Protein AF-A0A1C6C3Y9-F1 (afdb_monomer_lite)

Structure (mmCIF, N/CA/C/O backbone):
data_AF-A0A1C6C3Y9-F1
#
_entry.id   AF-A0A1C6C3Y9-F1
#
loop_
_atom_site.group_PDB
_atom_site.id
_atom_site.type_symbol
_atom_site.label_atom_id
_atom_site.label_alt_id
_atom_site.label_comp_id
_atom_site.label_asym_id
_atom_site.label_entity_id
_atom_site.label_seq_id
_atom_site.pdbx_PDB_ins_code
_atom_site.Cartn_x
_atom_site.Cartn_y
_atom_site.Cartn_z
_atom_site.occupancy
_atom_site.B_iso_or_equiv
_atom_site.auth_seq_id
_atom_site.auth_comp_id
_atom_site.auth_asym_id
_atom_site.auth_atom_id
_atom_site.pdbx_PDB_model_num
ATOM 1 N N . MET A 1 1 ? -4.811 -5.484 39.584 1.00 48.47 1 MET A N 1
ATOM 2 C CA . MET A 1 1 ? -5.679 -5.767 38.426 1.00 48.47 1 MET A CA 1
ATOM 3 C C . MET A 1 1 ? -4.742 -6.223 37.329 1.00 48.47 1 MET A C 1
ATOM 5 O O . MET A 1 1 ? -3.763 -5.522 37.106 1.00 48.47 1 MET A O 1
ATOM 9 N N . GLU A 1 2 ? -4.934 -7.418 36.770 1.00 56.97 2 GLU A N 1
ATOM 10 C CA . GLU A 1 2 ? -4.174 -7.824 35.578 1.00 56.97 2 GLU A CA 1
ATOM 11 C C . GLU A 1 2 ? -4.421 -6.793 34.478 1.00 56.97 2 GLU A C 1
ATOM 13 O O . GLU A 1 2 ? -5.554 -6.345 34.301 1.00 56.97 2 GLU A O 1
ATOM 18 N N . ASN A 1 3 ? -3.357 -6.362 33.802 1.00 65.38 3 ASN A N 1
ATOM 19 C CA . ASN A 1 3 ? -3.478 -5.442 32.683 1.00 65.38 3 ASN A CA 1
ATOM 20 C C . ASN A 1 3 ? -4.234 -6.161 31.556 1.00 65.38 3 ASN A C 1
ATOM 22 O O . ASN A 1 3 ? -3.725 -7.114 30.969 1.00 65.38 3 ASN A O 1
ATOM 26 N N . THR A 1 4 ? -5.476 -5.751 31.301 1.00 85.12 4 THR A N 1
ATOM 27 C CA . THR A 1 4 ? -6.330 -6.357 30.276 1.00 85.12 4 THR A CA 1
ATOM 28 C C . THR A 1 4 ? -6.138 -5.730 28.898 1.00 85.12 4 THR A C 1
ATOM 30 O O . THR A 1 4 ? -6.801 -6.189 27.971 1.00 85.12 4 THR A O 1
ATOM 33 N N . ALA A 1 5 ? -5.255 -4.742 28.738 1.00 94.56 5 ALA A N 1
ATOM 34 C CA . ALA A 1 5 ? -4.995 -4.097 27.453 1.00 94.56 5 ALA A CA 1
ATOM 35 C C . ALA A 1 5 ? -4.427 -5.084 26.418 1.00 94.56 5 ALA A C 1
ATOM 37 O O . ALA A 1 5 ? -3.644 -5.977 26.752 1.00 94.56 5 ALA A O 1
ATOM 38 N N . LYS A 1 6 ? -4.849 -4.935 25.161 1.00 96.94 6 LYS A N 1
ATOM 39 C CA . LYS A 1 6 ? -4.354 -5.694 24.006 1.00 96.94 6 LYS A CA 1
ATOM 40 C C . LYS A 1 6 ? -3.038 -5.116 23.488 1.00 96.94 6 LYS A C 1
ATOM 42 O O . LYS A 1 6 ? -2.152 -5.884 23.122 1.00 96.94 6 LYS A O 1
ATOM 47 N N . TYR A 1 7 ? -2.890 -3.794 23.509 1.00 98.19 7 TYR A N 1
ATOM 48 C CA . TYR A 1 7 ? -1.680 -3.092 23.082 1.00 98.19 7 TYR A CA 1
ATOM 49 C C . TYR A 1 7 ? -1.434 -1.823 23.904 1.00 98.19 7 TYR A C 1
ATOM 51 O O . TYR A 1 7 ? -2.311 -1.355 24.633 1.00 98.19 7 TYR A O 1
ATOM 59 N N . GLU A 1 8 ? -0.236 -1.263 23.756 1.00 98.19 8 GLU A N 1
ATOM 60 C CA . GLU A 1 8 ? 0.165 0.043 24.284 1.00 98.19 8 GLU A CA 1
ATOM 61 C C . GLU A 1 8 ? 0.864 0.889 23.213 1.00 98.19 8 GLU A C 1
ATOM 63 O O . GLU A 1 8 ? 1.294 0.372 22.182 1.00 98.19 8 GLU A O 1
ATOM 68 N N . PHE A 1 9 ? 1.025 2.185 23.479 1.00 98.56 9 PHE A N 1
ATOM 69 C CA . PHE A 1 9 ? 1.921 3.043 22.706 1.00 98.56 9 PHE A CA 1
ATOM 70 C C . PHE A 1 9 ? 3.375 2.824 23.125 1.00 98.56 9 PHE A C 1
ATOM 72 O O . PHE A 1 9 ? 3.681 2.783 24.316 1.00 98.56 9 PHE A O 1
ATOM 79 N N . THR A 1 10 ? 4.292 2.746 22.160 1.00 97.88 10 THR A N 1
ATOM 80 C CA . THR A 1 10 ? 5.729 2.574 22.446 1.00 97.88 10 THR A CA 1
ATOM 81 C C . THR A 1 10 ? 6.398 3.853 22.958 1.00 97.88 10 THR A C 1
ATOM 83 O O . THR A 1 10 ? 7.461 3.781 23.574 1.00 97.88 10 THR A O 1
ATOM 86 N N . GLY A 1 11 ? 5.786 5.012 22.691 1.00 97.44 11 GLY A N 1
ATOM 87 C CA . GLY A 1 11 ? 6.371 6.343 22.875 1.00 97.44 11 GLY A CA 1
ATOM 88 C C . GLY A 1 11 ? 7.060 6.898 21.622 1.00 97.44 11 GLY A C 1
ATOM 89 O O . GLY A 1 11 ? 7.411 8.073 21.605 1.00 97.44 11 GLY A O 1
ATOM 90 N N . GLU A 1 12 ? 7.229 6.086 20.576 1.00 98.06 12 GLU A N 1
ATOM 91 C CA . GLU A 1 12 ? 7.696 6.537 19.264 1.00 98.06 12 GLU A CA 1
ATOM 92 C C . GLU A 1 12 ? 6.578 7.291 18.534 1.00 98.06 12 GLU A C 1
ATOM 94 O O . GLU A 1 12 ? 5.443 6.804 18.473 1.00 98.06 12 GLU A O 1
ATOM 99 N N . THR A 1 13 ? 6.898 8.462 17.975 1.00 98.06 13 THR A N 1
ATOM 100 C CA . THR A 1 13 ? 5.949 9.291 17.223 1.00 98.06 13 THR A CA 1
ATOM 101 C C . THR A 1 13 ? 6.511 9.733 15.876 1.00 98.06 13 THR A C 1
ATOM 103 O O . THR A 1 13 ? 7.726 9.826 15.692 1.00 98.06 13 THR A O 1
ATOM 106 N N . ARG A 1 14 ? 5.619 10.011 14.919 1.00 95.31 14 ARG A N 1
ATOM 107 C CA . ARG A 1 14 ? 5.954 10.683 13.654 1.00 95.31 14 ARG A CA 1
ATOM 108 C C . ARG A 1 14 ? 4.808 11.576 13.193 1.00 95.31 14 ARG A C 1
ATOM 110 O O . ARG A 1 14 ? 3.660 11.361 13.577 1.00 95.31 14 ARG A O 1
ATOM 117 N N . ILE A 1 15 ? 5.120 12.554 12.347 1.00 94.38 15 ILE A N 1
ATOM 118 C CA . ILE A 1 15 ? 4.115 13.411 11.712 1.00 94.38 15 ILE A CA 1
ATOM 119 C C . ILE A 1 15 ? 3.721 12.813 10.365 1.00 94.38 15 ILE A C 1
ATOM 121 O O . ILE A 1 15 ? 4.578 12.560 9.520 1.00 94.38 15 ILE A O 1
ATOM 125 N N . VAL A 1 16 ? 2.421 12.616 10.162 1.00 86.00 16 VAL A N 1
ATOM 126 C CA . VAL A 1 16 ? 1.828 12.218 8.883 1.00 86.00 16 VAL A CA 1
ATOM 127 C C . VAL A 1 16 ? 1.018 13.388 8.341 1.00 86.00 16 VAL A C 1
ATOM 129 O O . VAL A 1 16 ? 0.254 14.019 9.069 1.00 86.00 16 VAL A O 1
ATOM 132 N N . LYS A 1 17 ? 1.183 13.688 7.053 1.00 86.31 17 LYS A N 1
ATOM 133 C CA . LYS A 1 17 ? 0.385 14.703 6.360 1.00 86.31 17 LYS A CA 1
ATOM 134 C C . LYS A 1 17 ? -0.818 14.036 5.708 1.00 86.31 17 LYS A C 1
ATOM 136 O O . LYS A 1 17 ? -0.643 13.163 4.864 1.00 86.31 17 LYS A O 1
ATOM 141 N N . ASN A 1 18 ? -2.018 14.475 6.071 1.00 82.94 18 ASN A N 1
ATOM 142 C CA . ASN A 1 18 ? -3.251 14.104 5.388 1.00 82.94 18 ASN A CA 1
ATOM 143 C C . ASN A 1 18 ? -3.942 15.375 4.889 1.00 82.94 18 ASN A C 1
ATOM 145 O O . ASN A 1 18 ? -4.312 16.250 5.673 1.00 82.94 18 ASN A O 1
ATOM 149 N N . ASN A 1 19 ? -4.093 15.504 3.571 1.00 81.88 19 ASN A N 1
ATOM 150 C CA . ASN A 1 19 ? -4.553 16.734 2.925 1.00 81.88 19 ASN A CA 1
ATOM 151 C C . ASN A 1 19 ? -3.732 17.966 3.371 1.00 81.88 19 ASN A C 1
ATOM 153 O O . ASN A 1 19 ? -2.545 18.064 3.075 1.00 81.88 19 ASN A O 1
ATOM 157 N N . SER A 1 20 ? -4.362 18.925 4.054 1.00 82.31 20 SER A N 1
ATOM 158 C CA . SER A 1 20 ? -3.724 20.150 4.560 1.00 82.31 20 SER A CA 1
ATOM 159 C C . SER A 1 20 ? -3.454 20.116 6.069 1.00 82.31 20 SER A C 1
ATOM 161 O O . SER A 1 20 ? -3.111 21.151 6.638 1.00 82.31 20 SER A O 1
ATOM 163 N N . SER A 1 21 ? -3.619 18.955 6.704 1.00 86.88 21 SER A N 1
ATOM 164 C CA . SER A 1 21 ? -3.459 18.759 8.144 1.00 86.88 21 SER A CA 1
ATOM 165 C C . SER A 1 21 ? -2.251 17.872 8.444 1.00 86.88 21 SER A C 1
ATOM 167 O O . SER A 1 21 ? -1.949 16.922 7.719 1.00 86.88 21 SER A O 1
ATOM 169 N N . GLU A 1 22 ? -1.557 18.191 9.532 1.00 94.00 22 GLU A N 1
ATOM 170 C CA . GLU A 1 22 ? -0.486 17.374 10.100 1.00 94.00 22 GLU A CA 1
ATOM 171 C C . GLU A 1 22 ? -1.028 16.627 11.321 1.00 94.00 22 GLU A C 1
ATOM 173 O O . GLU A 1 22 ? -1.635 17.240 12.199 1.00 94.00 22 GLU A O 1
ATOM 178 N N . HIS A 1 23 ? -0.800 15.316 11.369 1.00 95.25 23 HIS A N 1
ATOM 179 C CA . HIS A 1 23 ? -1.263 14.421 12.428 1.00 95.25 23 HIS A CA 1
ATOM 180 C C . HIS A 1 23 ? -0.065 13.762 13.103 1.00 95.25 23 HIS A C 1
ATOM 182 O O . HIS A 1 23 ? 0.777 13.157 12.434 1.00 95.25 23 HIS A O 1
ATOM 188 N N . GLU A 1 24 ? 0.022 13.867 14.428 1.00 98.12 24 GLU A N 1
ATOM 189 C CA . GLU A 1 24 ? 1.024 13.142 15.205 1.00 98.12 24 GLU A CA 1
ATOM 190 C C . GLU A 1 24 ? 0.510 11.737 15.522 1.00 98.12 24 GLU A C 1
ATOM 192 O O . GLU A 1 24 ? -0.438 11.562 16.286 1.00 98.12 24 GLU A O 1
ATOM 197 N N . VAL A 1 25 ? 1.165 10.724 14.963 1.00 98.38 25 VAL A N 1
ATOM 198 C CA . VAL A 1 25 ? 0.805 9.319 15.175 1.00 98.38 25 VAL A CA 1
ATOM 199 C C . VAL A 1 25 ? 1.825 8.622 16.057 1.00 98.38 25 VAL A C 1
ATOM 201 O O . VAL A 1 25 ? 3.011 8.953 16.036 1.00 98.38 25 VAL A O 1
ATOM 204 N N . LYS A 1 26 ? 1.364 7.635 16.824 1.00 98.75 26 LYS A N 1
ATOM 205 C CA . LYS A 1 26 ? 2.157 6.869 17.788 1.00 98.75 26 LYS A CA 1
ATOM 206 C C . LYS A 1 26 ? 2.214 5.407 17.367 1.00 98.75 26 LYS A C 1
ATOM 208 O O . LYS A 1 26 ? 1.191 4.828 16.995 1.00 98.75 26 LYS A O 1
ATOM 213 N N . ARG A 1 27 ? 3.398 4.803 17.455 1.00 98.50 27 ARG A N 1
ATOM 214 C CA . ARG A 1 27 ? 3.588 3.375 17.168 1.00 98.50 27 ARG A CA 1
ATOM 215 C C . ARG A 1 27 ? 2.957 2.535 18.278 1.00 98.50 27 ARG A C 1
ATOM 217 O O . ARG A 1 27 ? 3.132 2.845 19.463 1.00 98.50 27 ARG A O 1
ATOM 224 N N . ILE A 1 28 ? 2.254 1.468 17.909 1.00 98.62 28 ILE A N 1
ATOM 225 C CA . ILE A 1 28 ? 1.667 0.526 18.872 1.00 98.62 28 ILE A CA 1
ATOM 226 C C . ILE A 1 28 ? 2.544 -0.713 19.073 1.00 98.62 28 ILE A C 1
ATOM 228 O O . ILE A 1 28 ? 3.311 -1.112 18.198 1.00 98.62 28 ILE A O 1
ATOM 232 N N . ARG A 1 29 ? 2.402 -1.350 20.235 1.00 98.12 29 ARG A N 1
ATOM 233 C CA . ARG A 1 29 ? 3.046 -2.620 20.574 1.00 98.12 29 ARG A CA 1
ATOM 234 C C . ARG A 1 29 ? 2.073 -3.558 21.267 1.00 98.12 29 ARG A C 1
ATOM 236 O O . ARG A 1 29 ? 1.372 -3.152 22.194 1.00 98.12 29 ARG A O 1
ATOM 243 N N . ALA A 1 30 ? 2.063 -4.816 20.847 1.00 97.56 30 ALA A N 1
ATOM 244 C CA . ALA A 1 30 ? 1.198 -5.840 21.409 1.00 97.56 30 ALA A CA 1
ATOM 245 C C . ALA A 1 30 ? 1.588 -6.187 22.855 1.00 97.56 30 ALA A C 1
ATOM 247 O O . ALA A 1 30 ? 2.754 -6.418 23.177 1.00 97.56 30 ALA A O 1
ATOM 248 N N . LEU A 1 31 ? 0.587 -6.274 23.729 1.00 97.50 31 LEU A N 1
ATOM 249 C CA . LEU A 1 31 ? 0.720 -6.725 25.119 1.00 97.50 31 LEU A CA 1
ATOM 250 C C . LEU A 1 31 ? 0.223 -8.160 25.323 1.00 97.50 31 LEU A C 1
ATOM 252 O O . LEU A 1 31 ? 0.429 -8.746 26.387 1.00 97.50 31 LEU A O 1
ATOM 256 N N . LYS A 1 32 ? -0.433 -8.733 24.312 1.00 94.88 32 LYS A N 1
ATOM 257 C CA . LYS A 1 32 ? -0.978 -10.092 24.318 1.00 94.88 32 LYS A CA 1
ATOM 258 C C . LYS A 1 32 ? -0.654 -10.790 23.008 1.00 94.88 32 LYS A C 1
ATOM 260 O O . LYS A 1 32 ? -0.604 -10.140 21.972 1.00 94.88 32 LYS A O 1
ATOM 265 N N . GLY A 1 33 ? -0.485 -12.108 23.080 1.00 93.69 33 GLY A N 1
ATOM 266 C CA . GLY A 1 33 ? -0.429 -12.954 21.895 1.00 93.69 33 GLY A CA 1
ATOM 267 C C . GLY A 1 33 ? -1.836 -13.279 21.395 1.00 93.69 33 GLY A C 1
ATOM 268 O O . GLY A 1 33 ? -2.709 -13.586 22.214 1.00 93.69 33 GLY A O 1
ATOM 269 N N . PHE A 1 34 ? -2.076 -13.181 20.090 1.00 93.94 34 PHE A N 1
ATOM 270 C CA . PHE A 1 34 ? -3.346 -13.543 19.465 1.00 93.94 34 PHE A CA 1
ATOM 271 C C . PHE A 1 34 ? -3.200 -13.754 17.954 1.00 93.94 34 PHE A C 1
ATOM 273 O O . PHE A 1 34 ? -2.338 -13.168 17.307 1.00 93.94 34 PHE A O 1
ATOM 280 N N . LYS A 1 35 ? -4.088 -14.571 17.373 1.00 85.94 35 LYS A N 1
ATOM 281 C CA . LYS A 1 35 ? -4.090 -14.890 15.941 1.00 85.94 35 LYS A CA 1
ATOM 282 C C . LYS A 1 35 ? -5.378 -14.418 15.261 1.00 85.94 35 LYS A C 1
ATOM 284 O O . LYS A 1 35 ? -6.390 -15.121 15.343 1.00 85.94 35 LYS A O 1
ATOM 289 N N . PRO A 1 36 ? -5.360 -13.259 14.589 1.00 81.44 36 PRO A N 1
ATOM 290 C CA . PRO A 1 36 ? -6.483 -12.801 13.784 1.00 81.44 36 PRO A CA 1
ATOM 291 C C . PRO A 1 36 ? -6.723 -13.749 12.599 1.00 81.44 36 PRO A C 1
ATOM 293 O O . PRO A 1 36 ? -5.773 -14.195 11.957 1.00 81.44 36 PRO A O 1
ATOM 296 N N . PRO A 1 37 ? -7.983 -14.081 12.274 1.00 79.31 37 PRO A N 1
ATOM 297 C CA . PRO A 1 37 ? -8.309 -14.974 11.157 1.00 79.31 37 PRO A CA 1
ATOM 298 C C . PRO A 1 37 ? -8.046 -14.345 9.780 1.00 79.31 37 PRO A C 1
ATOM 300 O O . PRO A 1 37 ? -8.040 -15.051 8.774 1.00 79.31 37 PRO A O 1
ATOM 303 N N . THR A 1 38 ? -7.855 -13.029 9.744 1.00 75.19 38 THR A N 1
ATOM 304 C CA . THR A 1 38 ? -7.491 -12.208 8.583 1.00 75.19 38 THR A CA 1
ATOM 305 C C . THR A 1 38 ? -5.986 -12.207 8.299 1.00 75.19 38 THR A C 1
ATOM 307 O O . THR A 1 38 ? -5.570 -11.666 7.281 1.00 75.19 38 THR A O 1
ATOM 310 N N . MET A 1 39 ? -5.178 -12.837 9.159 1.00 76.19 39 MET A N 1
ATOM 311 C CA . MET A 1 39 ? -3.717 -12.877 9.078 1.00 76.19 39 MET A CA 1
ATOM 312 C C . MET A 1 39 ? -3.197 -14.315 8.999 1.00 76.19 39 MET A C 1
ATOM 314 O O . MET A 1 39 ? -3.776 -15.252 9.559 1.00 76.19 39 MET A O 1
ATOM 318 N N . LEU A 1 40 ? -2.071 -14.501 8.306 1.00 73.25 40 LEU A N 1
ATOM 319 C CA . LEU A 1 40 ? -1.370 -15.789 8.275 1.00 73.25 40 LEU A CA 1
ATOM 320 C C . LEU A 1 40 ? -0.604 -16.033 9.582 1.00 73.25 40 LEU A C 1
ATOM 322 O O . LEU A 1 40 ? -0.684 -17.133 10.155 1.00 73.25 40 LEU A O 1
ATOM 326 N N . ASP A 1 41 ? 0.070 -14.987 10.057 1.00 76.50 41 ASP A N 1
ATOM 327 C CA . ASP A 1 41 ? 0.938 -15.002 11.226 1.00 76.50 41 ASP A CA 1
ATOM 328 C C . ASP A 1 41 ? 0.199 -14.610 12.513 1.00 76.50 41 ASP A C 1
ATOM 330 O O . ASP A 1 41 ? -0.873 -14.003 12.504 1.00 76.50 41 ASP A O 1
ATOM 334 N N . GLU A 1 42 ? 0.751 -15.047 13.641 1.00 84.88 42 GLU A N 1
ATOM 335 C CA . GLU A 1 42 ? 0.260 -14.710 14.976 1.00 84.88 42 GLU A CA 1
ATOM 336 C C . GLU A 1 42 ? 0.956 -13.440 15.472 1.00 84.88 42 GLU A C 1
ATOM 338 O O . GLU A 1 42 ? 2.170 -13.312 15.320 1.00 84.88 42 GLU A O 1
ATOM 343 N N . VAL A 1 43 ? 0.202 -12.537 16.103 1.00 89.44 43 VAL A N 1
ATOM 344 C CA . VAL A 1 43 ? 0.771 -11.400 16.835 1.00 89.44 43 VAL A CA 1
ATOM 345 C C . VAL A 1 43 ? 1.245 -11.915 18.177 1.00 89.44 43 VAL A C 1
ATOM 347 O O . VAL A 1 43 ? 0.465 -12.489 18.935 1.00 89.44 43 VAL A O 1
ATOM 350 N N . ASN A 1 44 ? 2.517 -11.705 18.482 1.00 91.81 44 ASN A N 1
ATOM 351 C CA . ASN A 1 44 ? 3.150 -12.104 19.727 1.00 91.81 44 ASN A CA 1
ATOM 352 C C . ASN A 1 44 ? 3.283 -10.914 20.676 1.00 91.81 44 ASN A C 1
ATOM 354 O O . ASN A 1 44 ? 3.263 -9.746 20.292 1.00 91.81 44 ASN A O 1
ATOM 358 N N . ILE A 1 45 ? 3.453 -11.218 21.962 1.00 95.81 45 ILE A N 1
ATOM 359 C CA . ILE A 1 45 ? 3.715 -10.193 22.975 1.00 95.81 45 ILE A CA 1
ATOM 360 C C . ILE A 1 45 ? 5.012 -9.462 22.619 1.00 95.81 45 ILE A C 1
ATOM 362 O O . ILE A 1 45 ? 6.068 -10.084 22.519 1.00 95.81 45 ILE A O 1
ATOM 366 N N . GLY A 1 46 ? 4.936 -8.138 22.519 1.00 94.31 46 GLY A N 1
ATOM 367 C CA . GLY A 1 46 ? 6.064 -7.277 22.183 1.00 94.31 46 GLY A CA 1
ATOM 368 C C . GLY A 1 46 ? 6.179 -6.924 20.701 1.00 94.31 46 GLY A C 1
ATOM 369 O O . GLY A 1 46 ? 6.963 -6.024 20.395 1.00 94.31 46 GLY A O 1
ATOM 370 N N . ASP A 1 47 ? 5.394 -7.549 19.817 1.00 93.44 47 ASP A N 1
ATOM 371 C CA . ASP A 1 47 ? 5.404 -7.232 18.387 1.00 93.44 47 ASP A CA 1
ATOM 372 C C . ASP A 1 47 ? 4.961 -5.782 18.156 1.00 93.44 47 ASP A C 1
ATOM 374 O O . ASP A 1 47 ? 4.022 -5.278 18.787 1.00 93.44 47 ASP A O 1
ATOM 378 N N . LEU A 1 48 ? 5.678 -5.092 17.270 1.00 94.94 48 LEU A N 1
ATOM 379 C CA . LEU A 1 48 ? 5.363 -3.725 16.870 1.00 94.94 48 LEU A CA 1
ATOM 380 C C . LEU A 1 48 ? 4.274 -3.760 15.798 1.00 94.94 48 LEU A C 1
ATOM 382 O O . LEU A 1 48 ? 4.513 -4.295 14.725 1.00 94.94 48 LEU A O 1
ATOM 386 N N . GLY A 1 49 ? 3.126 -3.140 16.064 1.00 95.56 49 GLY A N 1
ATOM 387 C CA . GLY A 1 49 ? 2.095 -2.884 15.048 1.00 95.56 49 GLY A CA 1
ATOM 388 C C . GLY A 1 49 ? 2.293 -1.514 14.407 1.00 95.56 49 GLY A C 1
ATOM 389 O O . GLY A 1 49 ? 3.277 -0.860 14.712 1.00 95.56 49 GLY A O 1
ATOM 390 N N . GLY A 1 50 ? 1.381 -1.052 13.556 1.00 96.50 50 GLY A N 1
ATOM 391 C CA . GLY A 1 50 ? 1.480 0.221 12.836 1.00 96.50 50 GLY A CA 1
ATOM 392 C C . GLY A 1 50 ? 1.258 1.467 13.706 1.00 96.50 50 GLY A C 1
ATOM 393 O O . GLY A 1 50 ? 1.642 1.527 14.878 1.00 96.50 50 GLY A O 1
ATOM 394 N N . TRP A 1 51 ? 0.673 2.507 13.115 1.00 98.69 51 TRP A N 1
ATOM 395 C CA . TRP A 1 51 ? 0.599 3.839 13.715 1.00 98.69 51 TRP A CA 1
ATOM 396 C C . TRP A 1 51 ? -0.839 4.313 13.879 1.00 98.69 51 TRP A C 1
ATOM 398 O O . TRP A 1 51 ? -1.620 4.281 12.928 1.00 98.69 51 TRP A O 1
ATOM 408 N N . ILE A 1 52 ? -1.174 4.819 15.065 1.00 98.81 52 ILE A N 1
ATOM 409 C CA . ILE A 1 52 ? -2.488 5.415 15.327 1.00 98.81 52 ILE A CA 1
ATOM 410 C C . ILE A 1 52 ? -2.352 6.769 16.038 1.00 98.81 52 ILE A C 1
ATOM 412 O O . ILE A 1 52 ? -1.392 6.984 16.782 1.00 98.81 52 ILE A O 1
ATOM 416 N N . GLU A 1 53 ? -3.280 7.697 15.809 1.00 98.56 53 GLU A N 1
ATOM 417 C CA . GLU A 1 53 ? -3.255 9.044 16.415 1.00 98.56 53 GLU A CA 1
ATOM 418 C C . GLU A 1 53 ? -3.671 9.017 17.897 1.00 98.56 53 GLU A C 1
ATOM 420 O O . GLU A 1 53 ? -2.965 9.507 18.795 1.00 98.56 53 GLU A O 1
ATOM 425 N N . GLU A 1 54 ? -4.797 8.358 18.163 1.00 98.06 54 GLU A N 1
ATOM 426 C CA . GLU A 1 54 ? -5.415 8.217 19.474 1.00 98.06 54 GLU A CA 1
ATOM 427 C C . GLU A 1 54 ? -5.782 6.761 19.777 1.00 98.06 54 GLU A C 1
ATOM 429 O O . GLU A 1 54 ? -5.958 5.930 18.888 1.00 98.06 54 GLU A O 1
ATOM 434 N N . GLU A 1 55 ? -5.945 6.435 21.062 1.00 97.62 55 GLU A N 1
ATOM 435 C CA . GLU A 1 55 ? -6.279 5.069 21.488 1.00 97.62 55 GLU A CA 1
ATOM 436 C C . GLU A 1 55 ? -7.612 4.579 20.901 1.00 97.62 55 GLU A C 1
ATOM 438 O O . GLU A 1 55 ? -7.765 3.393 20.647 1.00 97.62 55 GLU A O 1
ATOM 443 N N . ASN A 1 56 ? -8.553 5.481 20.607 1.00 97.94 56 ASN A N 1
ATOM 444 C CA . ASN A 1 56 ? -9.853 5.120 20.037 1.00 97.94 56 ASN A CA 1
ATOM 445 C C . ASN A 1 56 ? -9.789 4.663 18.571 1.00 97.94 56 ASN A C 1
ATOM 447 O O . ASN A 1 56 ? -10.767 4.098 18.07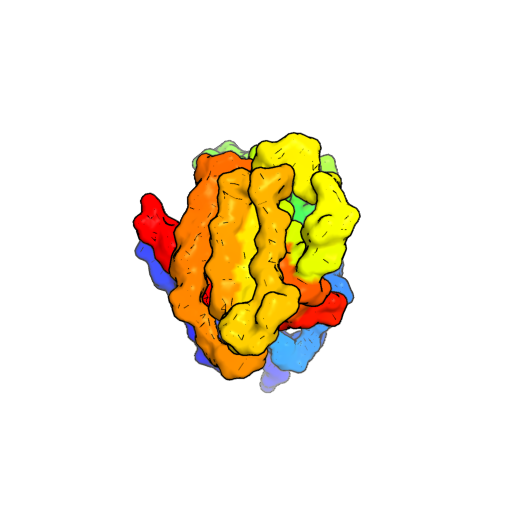7 1.00 97.94 56 ASN A O 1
ATOM 451 N N . ASN A 1 57 ? -8.673 4.893 17.872 1.00 98.81 57 ASN A N 1
ATOM 452 C CA . ASN A 1 57 ? -8.538 4.508 16.470 1.00 98.81 57 ASN A CA 1
ATOM 453 C C . ASN A 1 57 ? -8.412 2.990 16.273 1.00 98.81 57 ASN A C 1
ATOM 455 O O . ASN A 1 57 ? -8.735 2.478 15.201 1.00 98.81 57 ASN A O 1
ATOM 459 N N . LEU A 1 58 ? -7.988 2.255 17.302 1.00 98.75 58 LEU A N 1
ATOM 460 C CA . LEU A 1 58 ? -7.896 0.799 17.292 1.00 98.75 58 LEU A CA 1
ATOM 461 C C . LEU A 1 58 ? -8.594 0.243 18.535 1.00 98.75 58 LEU A C 1
ATOM 463 O O . LEU A 1 58 ? -8.346 0.659 19.655 1.00 98.75 58 LEU A O 1
ATOM 467 N N . SER A 1 59 ? -9.506 -0.709 18.369 1.00 98.38 59 SER A N 1
ATOM 468 C CA . SER A 1 59 ? -10.193 -1.279 19.528 1.00 98.38 59 SER A CA 1
ATOM 469 C C . SER A 1 59 ? -9.235 -2.106 20.390 1.00 98.38 59 SER A C 1
ATOM 471 O O . SER A 1 59 ? -8.475 -2.923 19.872 1.00 98.38 59 SER A O 1
ATOM 473 N N . GLN A 1 60 ? -9.316 -1.955 21.715 1.00 97.69 60 GLN A N 1
ATOM 474 C CA . GLN A 1 60 ? -8.671 -2.860 22.678 1.00 97.69 60 GLN A CA 1
ATOM 475 C C . GLN A 1 60 ? -9.361 -4.239 22.740 1.00 97.69 60 GLN A C 1
ATOM 477 O O . GLN A 1 60 ? -8.756 -5.205 23.205 1.00 97.69 60 GLN A O 1
ATOM 482 N N . ASP A 1 61 ? -10.597 -4.342 22.243 1.00 96.06 61 ASP A N 1
ATOM 483 C CA . ASP A 1 61 ? -11.363 -5.584 22.152 1.00 96.06 61 ASP A CA 1
ATOM 484 C C . ASP A 1 61 ? -11.191 -6.251 20.776 1.00 96.06 61 ASP A C 1
ATOM 486 O O . ASP A 1 61 ? -10.720 -5.641 19.811 1.00 96.06 61 ASP A O 1
ATOM 490 N N . GLY A 1 62 ? -11.580 -7.526 20.684 1.00 94.94 62 GLY A N 1
ATOM 491 C CA . GLY A 1 62 ? -11.470 -8.313 19.452 1.00 94.94 62 GLY A CA 1
ATOM 492 C C . GLY A 1 62 ? -10.024 -8.570 19.012 1.00 94.94 62 GLY A C 1
ATOM 493 O O . GLY A 1 62 ? -9.067 -8.246 19.722 1.00 94.94 62 GLY A O 1
ATOM 494 N N . LEU A 1 63 ? -9.865 -9.177 17.838 1.00 95.88 63 LEU A N 1
ATOM 495 C CA . LEU A 1 63 ? -8.569 -9.535 17.263 1.00 95.88 63 LEU A CA 1
ATOM 496 C C . LEU A 1 63 ? -8.054 -8.511 16.247 1.00 95.88 63 LEU A C 1
ATOM 498 O O . LEU A 1 63 ? -7.089 -8.789 15.547 1.00 95.88 63 LEU A O 1
ATOM 502 N N . CYS A 1 64 ? -8.672 -7.335 16.141 1.00 97.75 64 CYS A N 1
ATOM 503 C CA . CYS A 1 64 ? -8.256 -6.355 15.153 1.00 97.75 64 CYS A CA 1
ATOM 504 C C . CYS A 1 64 ? -6.827 -5.859 15.393 1.00 97.75 64 CYS A C 1
ATOM 506 O O . CYS A 1 64 ? -6.401 -5.704 16.548 1.00 97.75 64 CYS A O 1
ATOM 508 N N . TRP A 1 65 ? -6.109 -5.592 14.303 1.00 98.06 65 TRP A N 1
ATOM 509 C CA . TRP A 1 65 ? -4.713 -5.175 14.346 1.00 98.06 65 TRP A CA 1
ATOM 510 C C . TRP A 1 65 ? -4.382 -4.180 13.234 1.00 98.06 65 TRP A C 1
ATOM 512 O O . TRP A 1 65 ? -4.906 -4.272 12.124 1.00 98.06 65 TRP A O 1
ATOM 522 N N . VAL A 1 66 ? -3.518 -3.223 13.566 1.00 98.38 66 VAL A N 1
ATOM 523 C CA . VAL A 1 66 ? -2.881 -2.311 12.612 1.00 98.38 66 VAL A CA 1
ATOM 524 C C . VAL A 1 66 ? -1.404 -2.661 12.625 1.00 98.38 66 VAL A C 1
ATOM 526 O O . VAL A 1 66 ? -0.820 -2.748 13.704 1.00 98.38 66 VAL A O 1
ATOM 529 N N . ASP A 1 67 ? -0.800 -2.855 11.463 1.00 91.44 67 ASP A N 1
ATOM 530 C CA . ASP A 1 67 ? 0.540 -3.425 11.329 1.00 91.44 67 ASP A CA 1
ATOM 531 C C . ASP A 1 67 ? 1.410 -2.653 10.331 1.00 91.44 67 ASP A C 1
ATOM 533 O O . ASP A 1 67 ? 0.939 -1.743 9.648 1.00 91.44 67 ASP A O 1
ATOM 537 N N . GLU A 1 68 ? 2.693 -3.005 10.268 1.00 89.44 68 GLU A N 1
ATOM 538 C CA . GLU A 1 68 ? 3.655 -2.465 9.302 1.00 89.44 68 GLU A CA 1
ATOM 539 C C . GLU A 1 68 ? 3.712 -0.925 9.315 1.00 89.44 68 GLU A C 1
ATOM 541 O O . GLU A 1 68 ? 4.005 -0.337 10.358 1.00 89.44 68 GLU A O 1
ATOM 546 N N . ASN A 1 69 ? 3.478 -0.250 8.188 1.00 87.75 69 ASN A N 1
ATOM 547 C CA . ASN A 1 69 ? 3.519 1.208 8.062 1.00 87.75 69 ASN A CA 1
ATOM 548 C C . ASN A 1 69 ? 2.134 1.858 8.067 1.00 87.75 69 ASN A C 1
ATOM 550 O O . ASN A 1 69 ? 2.063 3.086 7.933 1.00 87.75 69 ASN A O 1
ATOM 554 N N . ALA A 1 70 ? 1.071 1.074 8.254 1.00 95.12 70 ALA A N 1
ATOM 555 C CA . ALA A 1 70 ? -0.295 1.550 8.176 1.00 95.12 70 ALA A CA 1
ATOM 556 C C . ALA A 1 70 ? -0.582 2.639 9.213 1.00 95.12 70 ALA A C 1
ATOM 558 O O . ALA A 1 70 ? -0.025 2.654 10.318 1.00 95.12 70 ALA A O 1
ATOM 559 N N . VAL A 1 71 ? -1.466 3.560 8.835 1.00 98.12 71 VAL A N 1
ATOM 560 C CA . VAL A 1 71 ? -1.813 4.747 9.612 1.00 98.12 71 VAL A CA 1
ATOM 561 C C . VAL A 1 71 ? -3.325 4.833 9.791 1.00 98.12 71 VAL A C 1
ATOM 563 O O . VAL A 1 71 ? -4.069 4.824 8.811 1.00 98.12 71 VAL A O 1
ATOM 566 N N . VAL A 1 72 ? -3.774 4.977 11.040 1.00 98.88 72 VAL A N 1
ATOM 567 C CA . VAL A 1 72 ? -5.176 5.263 11.381 1.00 98.88 72 VAL A CA 1
ATOM 568 C C . VAL A 1 72 ? -5.249 6.571 12.164 1.00 98.88 72 VAL A C 1
ATOM 570 O O . VAL A 1 72 ? -4.716 6.673 13.268 1.00 98.88 72 VAL A O 1
ATOM 573 N N . ILE A 1 73 ? -5.884 7.577 11.575 1.00 98.50 73 ILE A N 1
ATOM 574 C CA . ILE A 1 73 ? -5.918 8.958 12.081 1.00 98.50 73 ILE A CA 1
ATOM 575 C C . ILE A 1 73 ? -7.351 9.492 12.125 1.00 98.50 73 ILE A C 1
ATOM 577 O O . ILE A 1 73 ? -8.287 8.883 11.603 1.00 98.50 73 ILE A O 1
ATOM 581 N N . GLU A 1 74 ? -7.514 10.666 12.720 1.00 97.94 74 GLU A N 1
ATOM 582 C CA . GLU A 1 74 ? -8.776 11.375 12.878 1.00 97.94 74 GLU A CA 1
ATOM 583 C C . GLU A 1 74 ? -9.804 10.518 13.643 1.00 97.94 74 GLU A C 1
ATOM 585 O O . GLU A 1 74 ? -9.480 9.895 14.653 1.00 97.94 74 GLU A O 1
ATOM 590 N N . SER A 1 75 ? -11.064 10.485 13.202 1.00 98.38 75 SER A N 1
ATOM 591 C CA . SER A 1 75 ? -12.137 9.708 13.842 1.00 98.38 75 SER A CA 1
ATOM 592 C C . SER A 1 75 ? -12.259 8.280 13.293 1.00 98.38 75 SER A C 1
ATOM 594 O O . SER A 1 75 ? -13.265 7.612 13.549 1.00 98.38 75 SER A O 1
ATOM 596 N N . ALA A 1 76 ? -11.271 7.801 12.528 1.00 98.75 76 ALA A N 1
ATOM 597 C CA . ALA A 1 76 ? -11.305 6.467 11.952 1.00 98.75 76 ALA A CA 1
ATOM 598 C C . ALA A 1 76 ? -11.174 5.389 13.032 1.00 98.75 76 ALA A C 1
ATOM 600 O O . ALA A 1 76 ? -10.483 5.584 14.028 1.00 98.75 76 ALA A O 1
ATOM 601 N N . VAL A 1 77 ? -11.818 4.235 12.837 1.00 98.88 77 VAL A N 1
ATOM 602 C CA . VAL A 1 77 ? -11.830 3.145 13.826 1.00 98.88 77 VAL A CA 1
ATOM 603 C C . VAL A 1 77 ? -11.611 1.787 13.168 1.00 98.88 77 VAL A C 1
ATOM 605 O O . VAL A 1 77 ? -12.351 1.396 12.264 1.00 98.88 77 VAL A O 1
ATOM 608 N N . VAL A 1 78 ? -10.666 1.018 13.704 1.00 98.88 78 VAL A N 1
ATOM 609 C CA . VAL A 1 78 ? -10.421 -0.389 13.363 1.00 98.88 78 VAL A CA 1
ATOM 610 C C . VAL A 1 78 ? -10.840 -1.275 14.541 1.00 98.88 78 VAL A C 1
ATOM 612 O O . VAL A 1 78 ? -10.350 -1.115 15.660 1.00 98.88 78 VAL A O 1
ATOM 615 N N . LYS A 1 79 ? -11.776 -2.207 14.333 1.00 98.62 79 LYS A N 1
ATOM 616 C CA . LYS A 1 79 ? -12.375 -3.013 15.418 1.00 98.62 79 LYS A CA 1
ATOM 617 C C . LYS A 1 79 ? -12.753 -4.433 14.996 1.00 98.62 79 LYS A C 1
ATOM 619 O O . LYS A 1 79 ? -12.614 -4.803 13.835 1.00 98.62 79 LYS A O 1
ATOM 624 N N . ASP A 1 80 ? -13.276 -5.205 15.946 1.00 97.75 80 ASP A N 1
ATOM 625 C CA . ASP A 1 80 ? -13.614 -6.625 15.797 1.00 97.75 80 ASP A CA 1
ATOM 626 C C . ASP A 1 80 ? -12.365 -7.445 15.430 1.00 97.75 80 ASP A C 1
ATOM 628 O O . ASP A 1 80 ? -11.431 -7.443 16.221 1.00 97.75 80 ASP A O 1
ATOM 632 N N . ASP A 1 81 ? -12.308 -8.089 14.260 1.00 96.06 81 ASP A N 1
ATOM 633 C CA . ASP A 1 81 ? -11.188 -8.920 13.782 1.00 96.06 81 ASP A CA 1
ATOM 634 C C . ASP A 1 81 ? -10.559 -8.348 12.485 1.00 96.06 81 ASP A C 1
ATOM 636 O O . ASP A 1 81 ? -9.970 -9.074 11.678 1.00 96.06 81 ASP A O 1
ATOM 640 N N . ALA A 1 82 ? -10.736 -7.041 12.256 1.00 98.00 82 ALA A N 1
ATOM 641 C CA . ALA A 1 82 ? -10.263 -6.338 11.069 1.00 98.00 82 ALA A CA 1
ATOM 642 C C . ALA A 1 82 ? -8.736 -6.193 11.043 1.00 98.00 82 ALA A C 1
ATOM 644 O O . ALA A 1 82 ? -8.103 -6.070 12.091 1.00 98.00 82 ALA A O 1
ATOM 645 N N . TYR A 1 83 ? -8.156 -6.134 9.847 1.00 97.44 83 TYR A N 1
ATOM 646 C CA . TYR A 1 83 ? -6.710 -6.005 9.672 1.00 97.44 83 TYR A CA 1
ATOM 647 C C . TYR A 1 83 ? -6.351 -4.848 8.745 1.00 97.44 83 TYR A C 1
ATOM 649 O O . TYR A 1 83 ? -6.947 -4.697 7.678 1.00 97.44 83 TYR A O 1
ATOM 657 N N . VAL A 1 84 ? -5.393 -4.023 9.160 1.00 98.31 84 VAL A N 1
ATOM 658 C CA . VAL A 1 84 ? -4.864 -2.924 8.348 1.00 98.31 84 VAL A CA 1
ATOM 659 C C . VAL A 1 84 ? -3.336 -2.999 8.332 1.00 98.31 84 VAL A C 1
ATOM 661 O O . VAL A 1 84 ? -2.725 -2.933 9.395 1.00 98.31 84 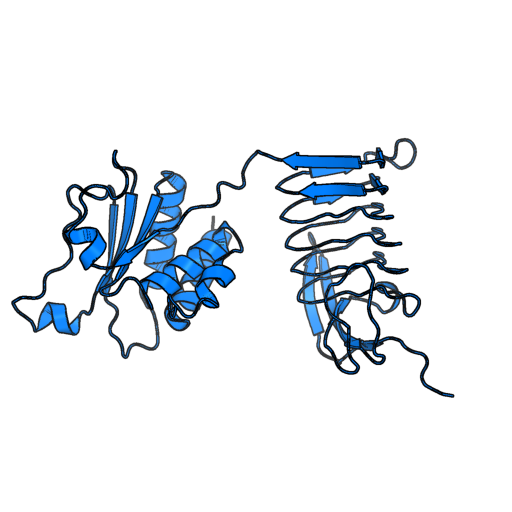VAL A O 1
ATOM 664 N N . CYS A 1 85 ? -2.719 -3.123 7.159 1.00 91.38 85 CYS A N 1
ATOM 665 C CA . CYS A 1 85 ? -1.268 -3.300 6.990 1.00 91.38 85 CYS A CA 1
ATOM 666 C C . CYS A 1 85 ? -0.740 -2.580 5.733 1.00 91.38 85 CYS A C 1
ATOM 668 O O . CYS A 1 85 ? -1.437 -1.734 5.161 1.00 91.38 85 CYS A O 1
ATOM 670 N N . GLY A 1 86 ? 0.517 -2.822 5.351 1.00 86.38 86 GLY A N 1
ATOM 671 C CA . GLY A 1 86 ? 1.184 -2.100 4.276 1.00 86.38 86 GLY A CA 1
ATOM 672 C C . GLY A 1 86 ? 1.443 -0.640 4.636 1.00 86.38 86 GLY A C 1
ATOM 673 O O . GLY A 1 86 ? 1.782 -0.296 5.768 1.00 86.38 86 GLY A O 1
ATOM 674 N N . ASN A 1 87 ? 1.240 0.235 3.658 1.00 87.44 87 ASN A N 1
ATOM 675 C CA . ASN A 1 87 ? 1.258 1.692 3.777 1.00 87.44 87 ASN A CA 1
ATOM 676 C C . ASN A 1 87 ? -0.172 2.278 3.791 1.00 87.44 87 ASN A C 1
ATOM 678 O O . ASN A 1 87 ? -0.373 3.433 3.405 1.00 87.44 87 ASN A O 1
ATOM 682 N N . ALA A 1 88 ? -1.178 1.486 4.177 1.00 94.75 88 ALA A N 1
ATOM 683 C CA . ALA A 1 88 ? -2.572 1.897 4.099 1.00 94.75 88 ALA A CA 1
ATOM 684 C C . ALA A 1 88 ? -2.871 3.095 5.012 1.00 94.75 88 ALA A C 1
ATOM 686 O O . ALA A 1 88 ? -2.348 3.204 6.124 1.00 94.75 88 ALA A O 1
ATOM 687 N N . VAL A 1 89 ? -3.765 3.978 4.560 1.00 97.81 89 VAL A N 1
ATOM 688 C CA . VAL A 1 89 ? -4.199 5.155 5.325 1.00 97.81 89 VAL A CA 1
ATOM 689 C C . VAL A 1 89 ? -5.705 5.110 5.537 1.00 97.81 89 VAL A C 1
ATOM 691 O O . VAL A 1 89 ? -6.481 5.132 4.577 1.00 97.81 89 VAL A O 1
ATOM 694 N N . ILE A 1 90 ? -6.109 5.081 6.806 1.00 98.81 90 ILE A N 1
ATOM 695 C CA . ILE A 1 90 ? -7.503 5.141 7.240 1.00 98.81 90 ILE A CA 1
ATOM 696 C C . ILE A 1 90 ? -7.719 6.452 8.000 1.00 98.81 90 ILE A C 1
ATOM 698 O O . ILE A 1 90 ? -7.029 6.720 8.984 1.00 98.81 90 ILE A O 1
ATOM 702 N N . CYS A 1 91 ? -8.657 7.283 7.555 1.00 98.31 91 CYS A N 1
ATOM 703 C CA . CYS A 1 91 ? -8.859 8.620 8.122 1.00 98.31 91 CYS A CA 1
ATOM 704 C C . CYS A 1 91 ? -10.337 9.037 8.148 1.00 98.31 91 CYS A C 1
ATOM 706 O O . CYS A 1 91 ? -11.233 8.257 7.809 1.00 98.31 91 CYS A O 1
ATOM 708 N N . GLU A 1 92 ? -10.600 10.286 8.535 1.00 97.44 92 GLU A N 1
ATOM 709 C CA . GLU A 1 92 ? -11.937 10.865 8.672 1.00 97.44 92 GLU A CA 1
ATOM 710 C C . GLU A 1 92 ? -12.820 10.029 9.606 1.00 97.44 92 GLU A C 1
ATOM 712 O O . GLU A 1 92 ? -12.443 9.818 10.750 1.00 97.44 92 GLU A O 1
ATOM 717 N N . ASN A 1 93 ? -13.989 9.558 9.166 1.00 98.19 93 ASN A N 1
ATOM 718 C CA . ASN A 1 93 ? -14.918 8.750 9.966 1.00 98.19 93 ASN A CA 1
ATOM 719 C C . ASN A 1 93 ? -14.973 7.291 9.477 1.00 98.19 93 ASN A C 1
ATOM 721 O O . ASN A 1 93 ? -16.000 6.619 9.629 1.00 98.19 93 ASN A O 1
ATOM 725 N N . ALA A 1 94 ? -13.921 6.814 8.805 1.00 98.69 94 ALA A N 1
ATOM 726 C CA . ALA A 1 94 ? -13.912 5.480 8.229 1.00 98.69 94 ALA A CA 1
ATOM 727 C C . ALA A 1 94 ? -13.912 4.391 9.316 1.00 98.69 94 ALA A C 1
ATOM 729 O O . ALA A 1 94 ? -13.267 4.517 10.354 1.00 98.69 94 ALA A O 1
ATOM 730 N N . VAL A 1 95 ? -14.624 3.290 9.072 1.00 98.88 95 VAL A N 1
ATOM 731 C CA . VAL A 1 95 ? -14.702 2.156 10.001 1.00 98.88 95 VAL A CA 1
ATOM 732 C C . VAL A 1 95 ? -14.315 0.868 9.290 1.00 98.88 95 VAL A C 1
ATOM 734 O O . VAL A 1 95 ? -14.985 0.458 8.341 1.00 98.88 95 VAL A O 1
ATOM 737 N N . ILE A 1 96 ? -13.280 0.198 9.790 1.00 98.81 96 ILE A N 1
ATOM 738 C CA . ILE A 1 96 ? -12.888 -1.147 9.358 1.00 98.81 96 ILE A CA 1
ATOM 739 C C . ILE A 1 96 ? -13.273 -2.119 10.474 1.00 98.81 96 ILE A C 1
ATOM 741 O O . ILE A 1 96 ? -12.869 -1.953 11.626 1.00 98.81 96 ILE A O 1
ATOM 745 N N . CYS A 1 97 ? -14.125 -3.095 10.174 1.00 98.62 97 CYS A N 1
ATOM 746 C CA . CYS A 1 97 ? -14.680 -3.984 11.194 1.00 98.62 97 CYS A CA 1
ATOM 747 C C . CYS A 1 97 ? -14.930 -5.406 10.680 1.00 98.62 97 CYS A C 1
ATOM 749 O O . CYS A 1 97 ? -14.687 -5.716 9.513 1.00 98.62 97 CYS A O 1
ATOM 751 N N . ARG A 1 98 ? -15.425 -6.291 11.553 1.00 97.62 98 ARG A N 1
ATOM 752 C CA . ARG A 1 98 ? -15.546 -7.738 11.298 1.00 97.62 98 ARG A CA 1
ATOM 753 C C . ARG A 1 98 ? -14.236 -8.338 10.781 1.00 97.62 98 ARG A C 1
ATOM 755 O O . ARG A 1 98 ? -13.283 -8.286 11.53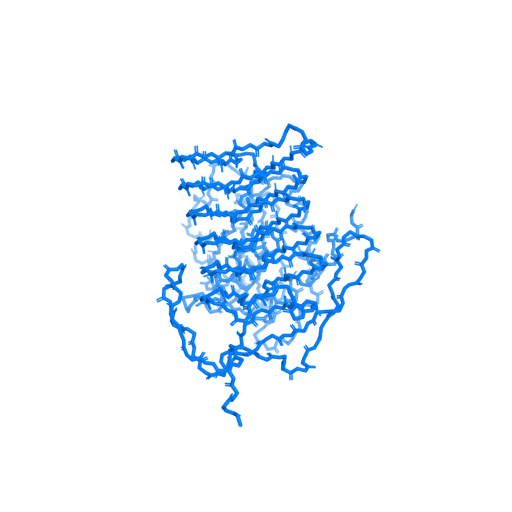1 1.00 97.62 98 ARG A O 1
ATOM 762 N N . PHE A 1 99 ? -14.176 -8.882 9.564 1.00 95.69 99 PHE A N 1
ATOM 763 C CA . PHE A 1 99 ? -12.950 -9.417 8.949 1.00 95.69 99 PHE A CA 1
ATOM 764 C C . PHE A 1 99 ? -12.465 -8.540 7.782 1.00 95.69 99 PHE A C 1
ATOM 766 O O . PHE A 1 99 ? -11.832 -9.043 6.857 1.00 95.69 99 PHE A O 1
ATOM 773 N N . GLY A 1 100 ? -12.826 -7.251 7.776 1.00 97.69 100 GLY A N 1
ATOM 774 C CA . GLY A 1 100 ? -12.404 -6.327 6.730 1.00 97.69 100 GLY A CA 1
ATOM 775 C C . GLY A 1 100 ? -10.887 -6.153 6.733 1.00 97.69 100 GLY A C 1
ATOM 776 O O . GLY A 1 100 ? -10.284 -6.024 7.802 1.00 97.69 100 GLY A O 1
ATOM 777 N N . THR A 1 101 ? -10.291 -6.121 5.544 1.00 97.88 101 THR A N 1
ATOM 778 C CA . THR A 1 101 ? -8.842 -5.976 5.365 1.00 97.88 101 THR A CA 1
ATOM 779 C C . THR A 1 101 ? -8.526 -4.777 4.480 1.00 97.88 101 THR A C 1
ATOM 781 O O . THR A 1 101 ? -9.138 -4.607 3.422 1.00 97.88 101 THR A O 1
ATOM 784 N N . VAL A 1 102 ? -7.566 -3.954 4.898 1.00 98.38 102 VAL A N 1
ATOM 785 C CA . VAL A 1 102 ? -7.011 -2.871 4.077 1.00 98.38 102 VAL A CA 1
ATOM 786 C C . VAL A 1 102 ? -5.489 -2.980 4.056 1.00 98.38 102 VAL A C 1
ATOM 788 O O . VAL A 1 102 ? -4.875 -3.032 5.113 1.00 98.38 102 VAL A O 1
ATOM 791 N N . ASP A 1 103 ? -4.890 -3.034 2.872 1.00 91.31 103 ASP A N 1
ATOM 792 C CA . ASP A 1 103 ? -3.471 -3.378 2.700 1.00 91.31 103 ASP A CA 1
ATOM 793 C C . ASP A 1 103 ? -2.799 -2.518 1.610 1.00 91.31 103 ASP A C 1
ATOM 795 O O . ASP A 1 103 ? -3.453 -1.748 0.896 1.00 91.31 103 ASP A O 1
ATOM 799 N N . GLU A 1 104 ? -1.486 -2.669 1.459 1.00 86.19 104 GLU A N 1
ATOM 800 C CA . GLU A 1 104 ? -0.624 -2.004 0.490 1.00 86.19 104 GLU A CA 1
ATOM 801 C C . GLU A 1 104 ? -0.761 -0.475 0.573 1.00 86.19 104 GLU A C 1
ATOM 803 O O . GLU A 1 104 ? -0.603 0.095 1.642 1.00 86.19 104 GLU A O 1
ATOM 808 N N . ASN A 1 105 ? -1.030 0.229 -0.527 1.00 85.69 105 ASN A N 1
ATOM 809 C CA . ASN A 1 105 ? -1.125 1.694 -0.566 1.00 85.69 105 ASN A CA 1
ATOM 810 C C . ASN A 1 105 ? -2.590 2.172 -0.633 1.00 85.69 105 ASN A C 1
ATOM 812 O O . ASN A 1 105 ? -2.890 3.217 -1.227 1.00 85.69 105 ASN A O 1
ATOM 816 N N . ALA A 1 106 ? -3.523 1.383 -0.092 1.00 94.56 106 ALA A N 1
ATOM 817 C CA . ALA A 1 106 ? -4.939 1.709 -0.121 1.00 94.56 106 ALA A CA 1
ATOM 818 C C . ALA A 1 106 ? -5.278 2.896 0.795 1.00 94.56 106 ALA A C 1
ATOM 820 O O . ALA A 1 106 ? -4.719 3.076 1.877 1.00 94.56 106 ALA A O 1
ATOM 821 N N . PHE A 1 107 ? -6.253 3.696 0.366 1.00 97.44 107 PHE A N 1
ATOM 822 C CA . PHE A 1 107 ? -6.771 4.831 1.123 1.00 97.44 107 PHE A CA 1
ATOM 823 C C . PHE A 1 107 ? -8.261 4.642 1.403 1.00 97.44 107 PHE A C 1
ATOM 825 O O . PHE A 1 107 ? -9.055 4.471 0.470 1.00 97.44 107 PHE A O 1
ATOM 832 N N . VAL A 1 108 ? -8.658 4.732 2.673 1.00 98.69 108 VAL A N 1
ATOM 833 C CA . VAL A 1 108 ? -10.062 4.665 3.098 1.00 98.69 108 VAL A CA 1
ATOM 834 C C . VAL A 1 108 ? -10.379 5.844 4.019 1.00 98.69 108 VAL A C 1
ATOM 836 O O . VAL A 1 108 ? -10.005 5.862 5.186 1.00 98.69 108 VAL A O 1
ATOM 839 N N . GLY A 1 109 ? -11.112 6.821 3.490 1.00 97.25 109 GLY A N 1
ATOM 840 C CA . GLY A 1 109 ? -11.583 8.001 4.220 1.00 97.25 109 GLY A CA 1
ATOM 841 C C . GLY A 1 109 ? -13.102 8.157 4.151 1.00 97.25 109 GLY A C 1
ATOM 842 O O . GLY A 1 109 ? -13.839 7.229 3.795 1.00 97.25 109 GLY A O 1
ATOM 843 N N . GLY A 1 110 ? -13.612 9.350 4.438 1.00 96.62 110 GLY A N 1
ATOM 844 C CA . GLY A 1 110 ? -15.043 9.630 4.487 1.00 96.62 110 GLY A CA 1
ATOM 845 C C . GLY A 1 110 ? -15.750 8.976 5.665 1.00 96.62 110 GLY A C 1
ATOM 846 O O . GLY A 1 110 ? -15.179 8.686 6.706 1.00 96.62 110 GLY A O 1
ATOM 847 N N . ASN A 1 111 ? -17.031 8.696 5.459 1.00 98.06 111 ASN A N 1
ATOM 848 C CA . ASN A 1 111 ? -17.876 7.879 6.326 1.00 98.06 111 ASN A CA 1
ATOM 849 C C . ASN A 1 111 ? -17.952 6.439 5.783 1.00 98.06 111 ASN A C 1
ATOM 851 O O . ASN A 1 111 ? -19.036 5.831 5.750 1.00 98.06 111 ASN A O 1
ATOM 855 N N . SER A 1 112 ? -16.828 5.932 5.268 1.00 98.50 112 SER A N 1
ATOM 856 C CA . SER A 1 112 ? -16.744 4.623 4.623 1.00 98.50 112 SER A CA 1
ATOM 857 C C . SER A 1 112 ? -16.752 3.488 5.646 1.00 98.50 112 SER A C 1
ATOM 859 O O . SER A 1 112 ? -16.224 3.631 6.742 1.00 98.50 112 SER A O 1
ATOM 861 N N . ILE A 1 113 ? -17.346 2.348 5.298 1.00 98.75 113 ILE A N 1
ATOM 862 C CA . ILE A 1 113 ? -17.369 1.153 6.150 1.00 98.75 113 ILE A CA 1
ATOM 863 C C . ILE A 1 113 ? -16.877 -0.039 5.337 1.00 98.75 113 ILE A C 1
ATOM 865 O O . ILE A 1 113 ? -17.511 -0.389 4.341 1.00 98.75 113 ILE A O 1
ATOM 869 N N . ILE A 1 114 ? -15.792 -0.671 5.778 1.00 98.75 114 ILE A N 1
ATOM 870 C CA . ILE A 1 114 ? -15.273 -1.923 5.217 1.00 98.75 114 ILE A CA 1
ATOM 871 C C . ILE A 1 114 ? -15.511 -3.021 6.250 1.00 98.75 114 ILE A C 1
ATOM 873 O O . ILE A 1 114 ? -15.094 -2.905 7.402 1.00 98.75 114 ILE A O 1
ATOM 877 N N . SER A 1 115 ? -16.250 -4.058 5.869 1.00 98.31 115 SER A N 1
ATOM 878 C CA . SER A 1 115 ? -16.709 -5.083 6.806 1.00 98.31 115 SER A CA 1
ATOM 879 C C . SER A 1 115 ? -16.857 -6.454 6.151 1.00 98.31 115 SER A C 1
ATOM 881 O O . SER A 1 115 ? -16.627 -6.615 4.954 1.00 98.31 115 SER A O 1
ATOM 883 N N . ASP A 1 116 ? -17.272 -7.448 6.937 1.00 97.50 116 ASP A N 1
ATOM 884 C CA . ASP A 1 116 ? -17.326 -8.858 6.540 1.00 97.50 116 ASP A CA 1
ATOM 885 C C . ASP A 1 116 ? -15.976 -9.324 6.002 1.00 97.50 116 ASP A C 1
ATOM 887 O O . ASP A 1 116 ? -15.025 -9.195 6.747 1.00 97.50 116 ASP A O 1
ATOM 891 N N . LYS A 1 117 ? -15.873 -9.862 4.782 1.00 93.50 117 LYS A N 1
ATOM 892 C CA . LYS A 1 117 ? -14.613 -10.316 4.166 1.00 93.50 117 LYS A CA 1
ATOM 893 C C . LYS A 1 117 ? -14.150 -9.368 3.054 1.00 93.50 117 LYS A C 1
ATOM 895 O O . LYS A 1 117 ? -13.530 -9.808 2.093 1.00 93.50 117 LYS A O 1
ATOM 900 N N . ALA A 1 118 ? -14.533 -8.095 3.124 1.00 98.25 118 ALA A N 1
ATOM 901 C CA . ALA A 1 118 ? -14.135 -7.125 2.119 1.00 98.25 118 ALA A CA 1
ATOM 902 C C . ALA A 1 118 ? -12.642 -6.784 2.245 1.00 98.25 118 ALA A C 1
ATOM 904 O O . ALA A 1 118 ? -12.167 -6.483 3.341 1.00 98.25 118 ALA A O 1
ATOM 905 N N . THR A 1 119 ? -11.931 -6.777 1.118 1.00 97.44 119 THR A N 1
ATOM 906 C CA . THR A 1 119 ? -10.500 -6.472 1.030 1.00 97.44 119 THR A CA 1
ATOM 907 C C . THR A 1 119 ? -10.274 -5.291 0.090 1.00 97.44 119 THR A C 1
ATOM 909 O O . THR A 1 119 ? -10.747 -5.295 -1.048 1.00 97.44 119 THR A O 1
ATOM 912 N N . VAL A 1 120 ? -9.547 -4.275 0.556 1.00 98.25 120 VAL A N 1
ATOM 913 C CA . VAL A 1 120 ? -9.164 -3.090 -0.224 1.00 98.25 120 VAL A CA 1
ATOM 914 C C . VAL A 1 120 ? -7.642 -2.989 -0.241 1.00 98.25 120 VAL A C 1
ATOM 916 O O . VAL A 1 120 ? -7.032 -2.886 0.814 1.00 98.25 120 VAL A O 1
ATOM 919 N N . PHE A 1 121 ? -7.020 -3.030 -1.415 1.00 93.19 121 PHE A N 1
ATOM 920 C CA . PHE A 1 121 ? -5.559 -3.102 -1.529 1.00 93.19 121 PHE A CA 1
ATOM 921 C C . PHE A 1 121 ? -5.042 -2.422 -2.807 1.00 93.19 121 PHE A C 1
ATOM 923 O O . PHE A 1 121 ? -5.802 -1.767 -3.532 1.00 93.19 121 PHE A O 1
ATOM 930 N N . GLU A 1 122 ? -3.742 -2.539 -3.083 1.00 88.19 122 GLU A N 1
ATOM 931 C CA . GLU A 1 122 ? -3.020 -1.781 -4.109 1.00 88.19 122 GLU A CA 1
ATOM 932 C C . GLU A 1 122 ? -3.129 -0.269 -3.881 1.00 88.19 122 GLU A C 1
ATOM 934 O O . GLU A 1 122 ? -2.648 0.233 -2.875 1.00 88.19 122 GLU A O 1
ATOM 939 N N . ARG A 1 123 ? -3.717 0.492 -4.808 1.00 86.25 123 ARG A N 1
ATOM 940 C CA . ARG A 1 123 ? -3.845 1.960 -4.728 1.00 86.25 123 ARG A CA 1
ATOM 941 C C . ARG A 1 123 ? -5.313 2.387 -4.747 1.00 86.25 123 ARG A C 1
ATOM 943 O O . ARG A 1 123 ? -5.645 3.483 -5.215 1.00 86.25 123 ARG A O 1
ATOM 950 N N . ALA A 1 124 ? -6.200 1.501 -4.295 1.00 94.38 124 ALA A N 1
ATOM 951 C CA . ALA A 1 124 ? -7.627 1.756 -4.270 1.00 94.38 124 ALA A CA 1
ATOM 952 C C . ALA A 1 124 ? -7.947 2.904 -3.302 1.00 94.38 124 ALA A C 1
ATOM 954 O O . ALA A 1 124 ? -7.367 3.010 -2.222 1.00 94.38 124 ALA A O 1
ATOM 955 N N . LYS A 1 125 ? -8.880 3.773 -3.699 1.00 96.69 125 LYS A N 1
ATOM 956 C CA . LYS A 1 125 ? -9.326 4.924 -2.909 1.00 96.69 125 LYS A CA 1
ATOM 957 C C . LYS A 1 125 ? -10.820 4.841 -2.653 1.00 96.69 125 LYS A C 1
ATOM 959 O O . LYS A 1 125 ? -11.613 4.836 -3.595 1.00 96.69 125 LYS A O 1
ATOM 964 N N . ILE A 1 126 ? -11.200 4.813 -1.383 1.00 98.25 126 ILE A N 1
ATOM 965 C CA . ILE A 1 126 ? -12.590 4.754 -0.932 1.00 98.25 126 ILE A CA 1
ATOM 966 C C . ILE A 1 126 ? -12.870 5.994 -0.086 1.00 98.25 126 ILE A C 1
ATOM 968 O O . ILE A 1 126 ? -12.144 6.265 0.868 1.00 98.25 126 ILE A O 1
ATOM 972 N N . SER A 1 127 ? -13.894 6.771 -0.432 1.00 96.06 127 SER A N 1
ATOM 973 C CA . SER A 1 127 ? -14.240 7.987 0.312 1.00 96.06 127 SER A CA 1
ATOM 974 C C . SER A 1 127 ? -15.726 8.347 0.232 1.00 96.06 127 SER A C 1
ATOM 976 O O . SER A 1 127 ? -16.511 7.752 -0.511 1.00 96.06 127 SER A O 1
ATOM 978 N N . GLY A 1 128 ? -16.141 9.336 1.027 1.00 96.12 128 GLY A N 1
ATOM 979 C CA . GLY A 1 128 ? -17.541 9.741 1.134 1.00 96.12 128 GLY A CA 1
ATOM 980 C C . GLY A 1 128 ? -18.389 8.711 1.889 1.00 96.12 128 GLY A C 1
ATOM 981 O O . GLY A 1 128 ? -17.976 8.208 2.927 1.00 96.12 128 GLY A O 1
ATOM 982 N N . TYR A 1 129 ? -19.595 8.413 1.411 1.00 97.94 129 TYR A N 1
ATOM 983 C CA . TYR A 1 129 ? -20.542 7.505 2.080 1.00 97.94 129 TYR A CA 1
ATOM 984 C C . TYR A 1 129 ? -20.616 6.140 1.381 1.00 97.94 129 TYR A C 1
ATOM 986 O O . TYR A 1 129 ? -21.556 5.869 0.632 1.00 97.94 129 TYR A O 1
ATOM 994 N N . VAL A 1 130 ? -19.619 5.281 1.615 1.00 98.31 130 VAL A N 1
ATOM 995 C CA . VAL A 1 130 ? -19.518 3.938 1.008 1.00 98.31 130 VAL A CA 1
ATOM 996 C C . VAL A 1 130 ? -19.605 2.847 2.075 1.00 98.31 130 VAL A C 1
ATOM 998 O O . VAL A 1 130 ? -19.076 2.986 3.171 1.00 98.31 130 VAL A O 1
ATOM 1001 N N . THR A 1 131 ? -20.266 1.736 1.776 1.00 98.50 131 THR A N 1
ATOM 1002 C CA . THR A 1 131 ? -20.211 0.512 2.579 1.00 98.50 131 THR A CA 1
ATOM 1003 C C . THR A 1 131 ? -19.887 -0.668 1.686 1.00 98.50 131 THR A C 1
ATOM 1005 O O . THR A 1 131 ? -20.620 -0.949 0.739 1.00 98.50 131 THR A O 1
ATOM 1008 N N . ILE A 1 132 ? -18.807 -1.364 2.019 1.00 98.62 132 ILE A N 1
ATOM 1009 C CA . ILE A 1 132 ? -18.360 -2.581 1.353 1.00 98.62 132 ILE A CA 1
ATOM 1010 C C . ILE A 1 132 ? -18.464 -3.727 2.359 1.00 98.62 132 ILE A C 1
ATOM 1012 O O . ILE A 1 132 ? -17.940 -3.648 3.474 1.00 98.62 132 ILE A O 1
ATOM 1016 N N . LYS A 1 133 ? -19.204 -4.765 1.983 1.00 97.75 133 LYS A N 1
ATOM 1017 C CA . LYS A 1 133 ? -19.473 -5.946 2.808 1.00 97.75 133 LYS A CA 1
ATOM 1018 C C . LYS A 1 133 ? -19.626 -7.189 1.930 1.00 97.75 133 LYS A C 1
ATOM 1020 O O . LYS A 1 133 ? -19.598 -7.080 0.711 1.00 97.75 133 LYS A O 1
ATOM 1025 N N . GLY A 1 134 ? -19.761 -8.367 2.530 1.00 96.06 134 GLY A N 1
ATOM 1026 C CA . GLY A 1 134 ? -19.630 -9.631 1.804 1.00 96.06 134 GLY A CA 1
ATOM 1027 C C . GLY A 1 134 ? -18.171 -9.974 1.480 1.00 96.06 134 GLY A C 1
ATOM 1028 O O . GLY A 1 134 ? -17.267 -9.646 2.244 1.00 96.06 134 GLY A O 1
ATOM 1029 N N . ASN A 1 135 ? -17.952 -10.682 0.376 1.00 94.69 135 ASN A N 1
ATOM 1030 C CA . ASN A 1 135 ? -16.653 -11.147 -0.107 1.00 94.69 135 ASN A CA 1
ATOM 1031 C C . ASN A 1 135 ? -16.249 -10.309 -1.329 1.00 94.69 135 ASN A C 1
ATOM 1033 O O . ASN A 1 135 ? -16.364 -10.736 -2.480 1.00 94.69 135 ASN A O 1
ATOM 1037 N N . VAL A 1 136 ? -15.878 -9.058 -1.061 1.00 98.12 136 VAL A N 1
ATOM 1038 C CA . VAL A 1 136 ? -15.615 -8.051 -2.091 1.00 98.12 136 VAL A CA 1
ATOM 1039 C C . VAL A 1 136 ? -14.137 -7.705 -2.122 1.00 98.12 136 VAL A C 1
ATOM 1041 O O . VAL A 1 136 ? -13.574 -7.346 -1.096 1.00 98.12 136 VAL A O 1
ATOM 1044 N N . GLU A 1 137 ? -13.538 -7.716 -3.306 1.00 97.12 137 GLU A N 1
ATOM 1045 C CA . GLU A 1 137 ? -12.171 -7.243 -3.528 1.00 97.12 137 GLU A CA 1
ATOM 1046 C C . GLU A 1 137 ? -12.190 -5.915 -4.286 1.00 97.12 137 GLU A C 1
ATOM 1048 O O . GLU A 1 137 ? -12.791 -5.817 -5.360 1.00 97.12 137 GLU A O 1
ATOM 1053 N N . VAL A 1 138 ? -11.510 -4.896 -3.758 1.00 96.94 138 VAL A N 1
ATOM 1054 C CA . VAL A 1 138 ? -11.281 -3.616 -4.439 1.00 96.94 138 VAL A CA 1
ATOM 1055 C C . VAL A 1 138 ? -9.784 -3.379 -4.595 1.00 96.94 138 VAL A C 1
ATOM 1057 O O . VAL A 1 138 ? -9.063 -3.299 -3.605 1.00 96.94 138 VAL A O 1
ATOM 1060 N N . ARG A 1 139 ? -9.316 -3.251 -5.840 1.00 92.56 139 ARG A N 1
ATOM 1061 C CA . ARG A 1 139 ? -7.880 -3.166 -6.160 1.00 92.56 139 ARG A CA 1
ATOM 1062 C C . ARG A 1 139 ? -7.565 -2.274 -7.359 1.00 92.56 139 ARG A C 1
ATOM 1064 O O . ARG A 1 139 ? -8.460 -1.722 -8.010 1.00 92.56 139 ARG A O 1
ATOM 1071 N N . GLY A 1 140 ? -6.288 -2.137 -7.692 1.00 84.31 140 GLY A N 1
ATOM 1072 C CA . GLY A 1 140 ? -5.802 -1.224 -8.721 1.00 84.31 140 GLY A CA 1
ATOM 1073 C C . GLY A 1 140 ? -5.953 0.229 -8.298 1.00 84.31 140 GLY A C 1
ATOM 1074 O O . GLY A 1 140 ? -5.900 0.568 -7.122 1.00 84.31 140 GLY A O 1
ATOM 1075 N N . LEU A 1 141 ? -6.207 1.095 -9.276 1.00 83.00 141 LEU A N 1
ATOM 1076 C CA . LEU A 1 141 ? -6.571 2.501 -9.060 1.00 83.00 141 LEU A CA 1
ATOM 1077 C C . LEU A 1 141 ? -8.089 2.705 -8.908 1.00 83.00 141 LEU A C 1
ATOM 1079 O O . LEU A 1 141 ? -8.622 3.740 -9.311 1.00 83.00 141 LEU A O 1
ATOM 1083 N N . ALA A 1 142 ? -8.821 1.701 -8.416 1.00 91.38 142 ALA A N 1
ATOM 1084 C CA . ALA A 1 142 ? -10.263 1.825 -8.234 1.00 91.38 142 ALA A CA 1
ATOM 1085 C C . ALA A 1 142 ? -10.579 2.992 -7.285 1.00 91.38 142 ALA A C 1
ATOM 1087 O O . ALA A 1 142 ? -10.021 3.081 -6.195 1.00 91.38 142 ALA A O 1
ATOM 1088 N N . CYS A 1 143 ? -11.477 3.882 -7.706 1.00 93.38 143 CYS A N 1
ATOM 1089 C CA . CYS A 1 143 ? -11.915 5.026 -6.914 1.00 93.38 143 CYS A CA 1
ATOM 1090 C C . CYS A 1 143 ? -13.422 4.921 -6.680 1.00 93.38 143 CYS A C 1
ATOM 1092 O O . CYS A 1 143 ? -14.205 5.004 -7.629 1.00 93.38 143 CYS A O 1
ATOM 1094 N N . LEU A 1 144 ? -13.826 4.709 -5.427 1.00 95.31 144 LEU A N 1
ATOM 1095 C CA . LEU A 1 144 ? -15.225 4.627 -5.018 1.00 95.31 144 LEU A CA 1
ATOM 1096 C C . LEU A 1 144 ? -15.552 5.814 -4.117 1.00 95.31 144 LEU A C 1
ATOM 1098 O O . LEU A 1 144 ? -15.029 5.925 -3.012 1.00 95.31 144 LEU A O 1
ATOM 1102 N N . ILE A 1 145 ? -16.442 6.685 -4.592 1.00 93.88 145 ILE A N 1
ATOM 1103 C CA . ILE A 1 145 ? -16.857 7.893 -3.875 1.00 93.88 145 ILE A CA 1
ATOM 1104 C C . ILE A 1 145 ? -18.368 7.835 -3.657 1.00 93.88 145 ILE A C 1
ATOM 1106 O O . ILE A 1 145 ? -19.146 7.850 -4.613 1.00 93.88 145 ILE A O 1
ATOM 1110 N N . GLY A 1 146 ? -18.790 7.752 -2.397 1.00 92.69 146 GLY A N 1
ATOM 1111 C CA . GLY A 1 146 ? -20.201 7.802 -2.013 1.00 92.69 146 GLY A CA 1
ATOM 1112 C C . GLY A 1 146 ? -20.660 9.239 -1.782 1.00 92.69 146 GLY A C 1
ATOM 1113 O O . GLY A 1 146 ? -19.997 9.987 -1.070 1.00 92.69 146 GLY A O 1
ATOM 1114 N N . LEU A 1 147 ? -21.797 9.634 -2.354 1.00 89.00 147 LEU A N 1
ATOM 1115 C CA . LEU A 1 147 ? -22.190 11.047 -2.410 1.00 89.00 147 LEU A CA 1
ATOM 1116 C C . LEU A 1 147 ? -22.703 11.606 -1.077 1.00 89.00 147 LEU A C 1
ATOM 1118 O O . LEU A 1 147 ? -22.257 12.663 -0.643 1.00 89.00 147 LEU A O 1
ATOM 1122 N N . ASN A 1 148 ? -23.670 10.942 -0.444 1.00 89.56 148 ASN A N 1
ATOM 1123 C CA . ASN A 1 148 ? -24.290 11.423 0.791 1.00 89.56 148 ASN A CA 1
ATOM 1124 C C . ASN A 1 148 ? -24.856 10.273 1.625 1.00 89.56 148 ASN A C 1
ATOM 1126 O O . ASN A 1 148 ? -24.976 9.144 1.153 1.00 89.56 148 ASN A O 1
ATOM 1130 N N . GLU A 1 149 ? -25.200 10.583 2.873 1.00 87.88 149 GLU A N 1
ATOM 1131 C CA . GLU A 1 149 ? -25.702 9.613 3.845 1.00 87.88 149 GLU A CA 1
ATOM 1132 C C . GLU A 1 149 ? -27.010 8.943 3.402 1.00 87.88 149 GLU A C 1
ATOM 1134 O O . GLU A 1 149 ? -27.145 7.726 3.524 1.00 87.88 149 GLU A O 1
ATOM 1139 N N . GLU A 1 150 ? -27.940 9.716 2.832 1.00 89.69 150 GLU A N 1
ATOM 1140 C CA . GLU A 1 150 ? -29.252 9.229 2.381 1.00 89.69 150 GLU A CA 1
ATOM 1141 C C . GLU A 1 150 ? -29.143 8.215 1.231 1.00 89.69 150 GLU A C 1
ATOM 1143 O O . GLU A 1 150 ? -29.969 7.313 1.119 1.00 89.69 150 GLU A O 1
ATOM 1148 N N . ASN A 1 151 ? -28.111 8.345 0.392 1.00 85.00 151 ASN A N 1
ATOM 1149 C CA . ASN A 1 151 ? -27.844 7.487 -0.763 1.00 85.00 151 ASN A CA 1
ATOM 1150 C C . ASN A 1 151 ? -26.465 6.832 -0.652 1.00 85.00 151 ASN A C 1
ATOM 1152 O O . ASN A 1 151 ? -25.673 6.848 -1.598 1.00 85.00 151 ASN A O 1
ATOM 1156 N N . ARG A 1 152 ? -26.169 6.271 0.523 1.00 92.94 152 ARG A N 1
ATOM 1157 C CA . ARG A 1 152 ? -24.937 5.520 0.770 1.00 92.94 152 ARG A CA 1
ATOM 1158 C C . ARG A 1 152 ? -24.742 4.440 -0.298 1.00 92.94 152 ARG A C 1
ATOM 1160 O O . ARG A 1 152 ? -25.611 3.593 -0.508 1.00 92.94 152 ARG A O 1
ATOM 1167 N N . THR A 1 153 ? -23.575 4.436 -0.934 1.00 95.56 153 THR A N 1
ATOM 1168 C CA . THR A 1 153 ? -23.196 3.399 -1.900 1.00 95.56 153 THR A CA 1
ATOM 1169 C C . THR A 1 153 ? -22.945 2.100 -1.146 1.00 95.56 153 THR A C 1
ATOM 1171 O O . THR A 1 153 ? -22.030 2.043 -0.329 1.00 95.56 153 THR A O 1
ATOM 1174 N N . VAL A 1 154 ? -23.733 1.055 -1.411 1.00 96.81 154 VAL A N 1
ATOM 1175 C CA . VAL A 1 154 ? -23.558 -0.269 -0.793 1.00 96.81 154 VAL A CA 1
ATOM 1176 C C . VAL A 1 154 ? -23.115 -1.278 -1.845 1.00 96.81 154 VAL A C 1
ATOM 1178 O O . VAL A 1 154 ? -23.792 -1.464 -2.854 1.00 96.81 154 VAL A O 1
ATOM 1181 N N . ILE A 1 155 ? -21.993 -1.942 -1.583 1.00 97.50 155 ILE A N 1
ATOM 1182 C CA . ILE A 1 155 ? -21.441 -3.027 -2.394 1.00 97.50 155 ILE A CA 1
ATOM 1183 C C . ILE A 1 155 ? -21.413 -4.272 -1.507 1.00 97.50 155 ILE A C 1
ATOM 1185 O O . ILE A 1 155 ? -20.813 -4.254 -0.433 1.00 97.50 155 ILE A O 1
ATOM 1189 N N . ASP A 1 156 ? -22.125 -5.316 -1.928 1.00 97.69 156 ASP A N 1
ATOM 1190 C CA . ASP A 1 156 ? -22.356 -6.530 -1.141 1.00 97.69 156 ASP A CA 1
ATOM 1191 C C . ASP A 1 156 ? -22.431 -7.766 -2.043 1.00 97.69 156 ASP A C 1
ATOM 1193 O O . ASP A 1 156 ? -22.986 -7.700 -3.142 1.00 97.69 156 ASP A O 1
ATOM 1197 N N . GLY A 1 157 ? -21.916 -8.892 -1.555 1.00 94.19 157 GLY A N 1
ATOM 1198 C CA . GLY A 1 157 ? -21.866 -10.177 -2.251 1.00 94.19 157 GLY A CA 1
ATOM 1199 C C . GLY A 1 157 ? -20.444 -10.604 -2.612 1.00 94.19 157 GLY A C 1
ATOM 1200 O O . GLY A 1 157 ? -19.490 -10.224 -1.943 1.00 94.19 157 GLY A O 1
ATOM 1201 N N . ASP A 1 158 ? -20.320 -11.415 -3.662 1.00 96.25 158 ASP A N 1
ATOM 1202 C CA . ASP A 1 158 ? -19.045 -11.873 -4.222 1.00 96.25 158 ASP A CA 1
ATOM 1203 C C . ASP A 1 158 ? -18.684 -11.004 -5.440 1.00 96.25 158 ASP A C 1
ATOM 1205 O O . ASP A 1 158 ? -19.165 -11.249 -6.550 1.00 96.25 158 ASP A O 1
ATOM 1209 N N . ILE A 1 159 ? -17.905 -9.936 -5.236 1.00 94.31 159 ILE A N 1
ATOM 1210 C CA . ILE A 1 159 ? -17.649 -8.910 -6.267 1.00 94.31 159 ILE A CA 1
ATOM 1211 C C . ILE A 1 159 ? -16.158 -8.576 -6.331 1.00 94.31 159 ILE A C 1
ATOM 1213 O O . ILE A 1 159 ? -15.522 -8.357 -5.310 1.00 94.31 159 ILE A O 1
ATOM 1217 N N . ILE A 1 160 ? -15.618 -8.444 -7.544 1.00 93.44 160 ILE A N 1
ATOM 1218 C CA . ILE A 1 160 ? -14.280 -7.885 -7.769 1.00 93.44 160 ILE A CA 1
ATOM 1219 C C . ILE A 1 160 ? -14.433 -6.551 -8.497 1.00 93.44 160 ILE A C 1
ATOM 1221 O O . ILE A 1 160 ? -14.958 -6.496 -9.612 1.00 93.44 160 ILE A O 1
ATOM 1225 N N . ILE A 1 161 ? -13.952 -5.480 -7.874 1.00 92.31 161 ILE A N 1
ATOM 1226 C CA . ILE A 1 161 ? -13.858 -4.139 -8.444 1.00 92.31 161 ILE A CA 1
ATOM 1227 C C . ILE A 1 161 ? -12.383 -3.835 -8.650 1.00 92.31 161 ILE A C 1
ATOM 1229 O O . ILE A 1 161 ? -11.587 -3.827 -7.717 1.00 92.31 161 ILE A O 1
ATOM 1233 N N . PHE A 1 162 ? -12.001 -3.551 -9.884 1.00 89.56 162 PHE A N 1
ATOM 1234 C CA . PHE A 1 162 ? -10.630 -3.184 -10.190 1.00 89.56 162 PHE A CA 1
ATOM 1235 C C . PHE A 1 162 ? -10.609 -2.108 -11.265 1.00 89.56 162 PHE A C 1
ATOM 1237 O O . PHE A 1 162 ? -11.435 -2.108 -12.179 1.00 89.56 162 PHE A O 1
ATOM 1244 N N . SER A 1 163 ? -9.651 -1.191 -11.164 1.00 81.38 163 SER A N 1
ATOM 1245 C CA . SER A 1 163 ? -9.315 -0.314 -12.282 1.00 81.38 163 SER A CA 1
ATOM 1246 C C . SER A 1 163 ? -8.216 -0.964 -13.113 1.00 81.38 163 SER A C 1
ATOM 1248 O O . SER A 1 163 ? -7.119 -1.202 -12.613 1.00 81.38 163 SER A O 1
ATOM 1250 N N . SER A 1 164 ? -8.497 -1.215 -14.394 1.00 65.31 164 SER A N 1
ATOM 1251 C CA . SER A 1 164 ? -7.473 -1.580 -15.381 1.00 65.31 164 SER A CA 1
ATOM 1252 C C . SER A 1 164 ? -6.716 -0.363 -15.922 1.00 65.31 164 SER A C 1
ATOM 1254 O O . SER A 1 164 ? -5.720 -0.523 -16.625 1.00 65.31 164 SER A O 1
ATOM 1256 N N . LEU A 1 165 ? -7.201 0.854 -15.646 1.00 53.97 165 LEU A N 1
ATOM 1257 C CA . LEU A 1 165 ? -6.492 2.083 -15.975 1.00 53.97 165 LEU A CA 1
ATOM 1258 C C . LEU A 1 165 ? -5.328 2.237 -14.996 1.00 53.97 165 LEU A C 1
ATOM 1260 O O . LEU A 1 165 ? -5.552 2.484 -13.815 1.00 53.97 165 LEU A O 1
ATOM 1264 N N . GLY A 1 166 ? -4.105 2.135 -15.519 1.00 53.50 166 GLY A N 1
ATOM 1265 C CA . GLY A 1 166 ? -3.004 2.980 -15.071 1.00 53.50 166 GLY A CA 1
ATOM 1266 C C . GLY A 1 166 ? -2.153 2.527 -13.890 1.00 53.50 166 GLY A C 1
ATOM 1267 O O . GLY A 1 166 ? -1.508 3.384 -13.307 1.00 53.50 166 GLY A O 1
ATOM 1268 N N . ILE A 1 167 ? -2.029 1.234 -13.584 1.00 51.50 167 ILE A N 1
ATOM 1269 C CA . ILE A 1 167 ? -0.705 0.778 -13.133 1.00 51.50 167 ILE A CA 1
ATOM 1270 C C . ILE A 1 167 ? 0.015 0.328 -14.398 1.00 51.50 167 ILE A C 1
ATOM 1272 O O . ILE A 1 167 ? 0.031 -0.857 -14.734 1.00 51.50 167 ILE A O 1
ATOM 1276 N N . LYS A 1 168 ? 0.575 1.282 -15.155 1.00 52.88 168 LYS A N 1
ATOM 1277 C CA . LYS A 1 168 ? 1.644 0.932 -16.092 1.00 52.88 168 LYS A CA 1
ATOM 1278 C C . LYS A 1 168 ? 2.815 0.577 -15.187 1.00 52.88 168 LYS A C 1
ATOM 1280 O O . LYS A 1 168 ? 3.623 1.442 -14.883 1.00 52.88 168 LYS A O 1
ATOM 1285 N N . LYS A 1 169 ? 2.825 -0.663 -14.672 1.00 61.00 169 LYS A N 1
ATOM 1286 C CA . LYS A 1 169 ? 3.978 -1.182 -13.943 1.00 61.00 169 LYS A CA 1
ATOM 1287 C C . LYS A 1 169 ? 5.130 -0.997 -14.897 1.00 61.00 169 LYS A C 1
ATOM 1289 O O . LYS A 1 169 ? 5.133 -1.598 -15.976 1.00 61.00 169 LYS A O 1
ATOM 1294 N N . TRP A 1 170 ? 6.030 -0.091 -14.555 1.00 71.75 170 TRP A N 1
ATOM 1295 C CA . TRP A 1 170 ? 7.196 0.079 -15.380 1.00 71.75 170 TRP A CA 1
ATOM 1296 C C . TRP A 1 170 ? 8.016 -1.180 -15.183 1.00 71.75 170 TRP A C 1
ATOM 1298 O O . TRP A 1 170 ? 8.501 -1.427 -14.085 1.00 71.75 170 TRP A O 1
ATOM 1308 N N . ASP A 1 171 ? 8.069 -2.039 -16.193 1.00 76.44 171 ASP A N 1
ATOM 1309 C CA . ASP A 1 171 ? 9.016 -3.141 -16.168 1.00 76.44 171 ASP A CA 1
ATOM 1310 C C . ASP A 1 171 ? 10.410 -2.516 -16.261 1.00 76.44 171 ASP A C 1
ATOM 1312 O O . ASP A 1 171 ? 10.632 -1.646 -17.104 1.00 76.44 171 ASP A O 1
ATOM 1316 N N . VAL A 1 172 ? 11.338 -2.911 -15.396 1.00 89.44 172 VAL A N 1
ATOM 1317 C CA . VAL A 1 172 ? 12.732 -2.456 -15.438 1.00 89.44 172 VAL A CA 1
ATOM 1318 C C . VAL A 1 172 ? 13.601 -3.690 -15.588 1.00 89.44 172 VAL A C 1
ATOM 1320 O O . VAL A 1 172 ? 13.651 -4.552 -14.711 1.00 89.44 172 VAL A O 1
ATOM 1323 N N . LYS A 1 173 ? 14.307 -3.792 -16.715 1.00 90.81 173 LYS A N 1
ATOM 1324 C CA . LYS A 1 173 ? 15.143 -4.963 -16.994 1.00 90.81 173 LYS A CA 1
ATOM 1325 C C . LYS A 1 173 ? 16.513 -4.797 -16.361 1.00 90.81 173 LYS A C 1
ATOM 1327 O O . LYS A 1 173 ? 17.207 -3.822 -16.632 1.00 90.81 173 LYS A O 1
ATOM 1332 N N . ILE A 1 174 ? 16.936 -5.796 -15.593 1.00 91.31 174 ILE A N 1
ATOM 1333 C CA . ILE A 1 174 ? 18.310 -5.893 -15.096 1.00 91.31 174 ILE A CA 1
ATOM 1334 C C . ILE A 1 174 ? 19.113 -6.775 -16.048 1.00 91.31 174 ILE A C 1
ATOM 1336 O O . ILE A 1 174 ? 18.801 -7.954 -16.234 1.00 91.31 174 ILE A O 1
ATOM 1340 N N . CYS A 1 175 ? 20.173 -6.218 -16.627 1.00 90.31 175 CYS A N 1
ATOM 1341 C CA . CYS A 1 175 ? 21.004 -6.909 -17.604 1.00 90.31 175 CYS A CA 1
ATOM 1342 C C . CYS A 1 175 ? 22.477 -6.928 -17.193 1.00 90.31 175 CYS A C 1
ATOM 1344 O O . CYS A 1 175 ? 23.026 -5.955 -16.681 1.00 90.31 175 CYS A O 1
ATOM 1346 N N . SER A 1 176 ? 23.152 -8.038 -17.482 1.00 90.94 176 SER A N 1
ATOM 1347 C CA . SER A 1 176 ? 24.613 -8.105 -17.434 1.00 90.94 176 SER A CA 1
ATOM 1348 C C . SER A 1 176 ? 25.218 -7.646 -18.755 1.00 90.94 176 SER A C 1
ATOM 1350 O O . SER A 1 176 ? 24.557 -7.714 -19.797 1.00 90.94 176 SER A O 1
ATOM 1352 N N . ARG A 1 177 ? 26.504 -7.272 -18.751 1.00 90.00 177 ARG A N 1
ATOM 1353 C CA . ARG A 1 177 ? 27.248 -7.003 -19.994 1.00 90.00 177 ARG A CA 1
ATOM 1354 C C . ARG A 1 177 ? 27.119 -8.173 -20.971 1.00 90.00 177 ARG A C 1
ATOM 1356 O O . ARG A 1 177 ? 26.785 -7.976 -22.135 1.00 90.00 177 ARG A O 1
ATOM 1363 N N . LYS A 1 178 ? 27.303 -9.402 -20.474 1.00 87.50 178 LYS A N 1
ATOM 1364 C CA . LYS A 1 178 ? 27.206 -10.628 -21.279 1.00 87.50 178 LYS A CA 1
ATOM 1365 C C . LYS A 1 178 ? 25.842 -10.765 -21.962 1.00 87.50 178 LYS A C 1
ATOM 1367 O O . LYS A 1 178 ? 25.789 -11.245 -23.092 1.00 87.50 178 LYS A O 1
ATOM 1372 N N . ILE A 1 179 ? 24.754 -10.392 -21.287 1.00 84.81 179 ILE A N 1
ATOM 1373 C CA . ILE A 1 179 ? 23.407 -10.431 -21.870 1.00 84.81 179 ILE A CA 1
ATOM 1374 C C . ILE A 1 179 ? 23.301 -9.399 -22.990 1.00 84.81 179 ILE A C 1
ATOM 1376 O O . ILE A 1 179 ? 22.940 -9.784 -24.101 1.00 84.81 179 ILE A O 1
ATOM 1380 N N . ILE A 1 180 ? 23.686 -8.143 -22.728 1.00 86.25 180 ILE A N 1
ATOM 1381 C CA . ILE A 1 180 ? 23.598 -7.074 -23.729 1.00 86.25 180 ILE A CA 1
ATOM 1382 C C . ILE A 1 180 ? 24.447 -7.376 -24.967 1.00 86.25 180 ILE A C 1
ATOM 1384 O O . ILE A 1 180 ? 24.012 -7.140 -26.090 1.00 86.25 180 ILE A O 1
ATOM 1388 N N . GLU A 1 181 ? 25.673 -7.864 -24.795 1.00 85.88 181 GLU A N 1
ATOM 1389 C CA . GLU A 1 181 ? 26.609 -8.064 -25.906 1.00 85.88 181 GLU A CA 1
ATOM 1390 C C . GLU A 1 181 ? 26.248 -9.266 -26.782 1.00 85.88 181 GLU A C 1
ATOM 1392 O O . GLU A 1 181 ? 26.402 -9.186 -27.998 1.00 85.88 181 GLU A O 1
ATOM 1397 N N . ASN A 1 182 ? 25.741 -10.353 -26.188 1.00 77.50 182 ASN A N 1
ATOM 1398 C CA . ASN A 1 182 ? 25.503 -11.608 -26.910 1.00 77.50 182 ASN A CA 1
ATOM 1399 C C . ASN A 1 182 ? 24.074 -11.783 -27.438 1.00 77.50 182 ASN A C 1
ATOM 1401 O O . ASN A 1 182 ? 23.863 -12.653 -28.278 1.00 77.50 182 ASN A O 1
ATOM 1405 N N . HIS A 1 183 ? 23.095 -11.021 -26.944 1.00 65.19 183 HIS A N 1
ATOM 1406 C CA . HIS A 1 183 ? 21.708 -11.132 -27.400 1.00 65.19 183 HIS A CA 1
ATOM 1407 C C . HIS A 1 183 ? 21.307 -9.868 -28.164 1.00 65.19 183 HIS A C 1
ATOM 1409 O O . HIS A 1 183 ? 21.335 -8.766 -27.622 1.00 65.19 183 HIS A O 1
ATOM 1415 N N . SER A 1 184 ? 20.921 -10.036 -29.430 1.00 54.69 184 SER A N 1
ATOM 1416 C CA . SER A 1 184 ? 20.349 -8.985 -30.285 1.00 54.69 184 SER A CA 1
ATOM 1417 C C . SER A 1 184 ? 18.903 -8.628 -29.915 1.00 54.69 184 SER A C 1
ATOM 1419 O O . SER A 1 184 ? 18.422 -7.561 -30.280 1.00 54.69 184 SER A O 1
ATOM 1421 N N . ASP A 1 185 ? 18.224 -9.492 -29.154 1.00 53.47 185 ASP A N 1
ATOM 1422 C CA . ASP A 1 185 ? 16.769 -9.455 -28.964 1.00 53.47 185 ASP A CA 1
ATOM 1423 C C . ASP A 1 185 ? 16.362 -8.846 -27.614 1.00 53.47 185 ASP A C 1
ATOM 1425 O O . ASP A 1 185 ? 15.520 -9.378 -26.888 1.00 53.47 185 ASP A O 1
ATOM 1429 N N . ILE A 1 186 ? 16.939 -7.700 -27.248 1.00 57.00 186 ILE A N 1
ATOM 1430 C CA . ILE A 1 186 ? 16.592 -6.973 -26.009 1.00 57.00 186 ILE A CA 1
ATOM 1431 C C . ILE A 1 186 ? 15.282 -6.178 -26.192 1.00 57.00 186 ILE A C 1
ATOM 1433 O O . ILE A 1 186 ? 15.149 -5.038 -25.761 1.00 57.00 186 ILE A O 1
ATOM 1437 N N . GLY A 1 187 ? 14.289 -6.808 -26.826 1.00 50.97 187 GLY A N 1
ATOM 1438 C CA . GLY A 1 187 ? 13.039 -6.191 -27.264 1.00 50.97 187 GLY A CA 1
ATOM 1439 C C . GLY A 1 187 ? 13.235 -5.382 -28.543 1.00 50.97 187 GLY A C 1
ATOM 1440 O O . GLY A 1 187 ? 13.622 -4.221 -28.495 1.00 50.97 187 GLY A O 1
ATOM 1441 N N . LEU A 1 188 ? 12.962 -6.004 -29.691 1.00 51.12 188 LEU A N 1
ATOM 1442 C CA . LEU A 1 188 ? 12.754 -5.287 -30.948 1.00 51.12 188 LEU A CA 1
ATOM 1443 C C . LEU A 1 188 ? 11.245 -5.041 -31.156 1.00 51.12 188 LEU A C 1
ATOM 1445 O O . LEU A 1 188 ? 10.455 -5.945 -30.866 1.00 51.12 188 LEU A O 1
ATOM 1449 N N . PRO A 1 189 ? 10.844 -3.880 -31.711 1.00 50.09 189 PRO A N 1
ATOM 1450 C CA . PRO A 1 189 ? 11.703 -2.777 -32.140 1.00 50.09 189 PRO A CA 1
ATOM 1451 C C . PRO A 1 189 ? 11.996 -1.779 -31.004 1.00 50.09 189 PRO A C 1
ATOM 1453 O O . PRO A 1 189 ? 11.260 -1.706 -30.024 1.00 50.09 189 PRO A O 1
ATOM 1456 N N . GLN A 1 190 ? 13.103 -1.051 -31.176 1.00 66.75 190 GLN A N 1
ATOM 1457 C CA . GLN A 1 190 ? 13.670 -0.033 -30.286 1.00 66.75 190 GLN A CA 1
ATOM 1458 C C . GLN A 1 190 ? 12.609 0.840 -29.600 1.00 66.75 190 GLN A C 1
ATOM 1460 O O . GLN A 1 190 ? 11.769 1.455 -30.258 1.00 66.75 190 GLN A O 1
ATOM 1465 N N . ASN A 1 191 ? 12.659 0.816 -28.269 1.00 80.38 191 ASN A N 1
ATOM 1466 C CA . ASN A 1 191 ? 11.982 1.734 -27.361 1.00 80.38 191 ASN A CA 1
ATOM 1467 C C . ASN A 1 191 ? 12.668 1.662 -25.979 1.00 80.38 191 ASN A C 1
ATOM 1469 O O . ASN A 1 191 ? 11.999 1.512 -24.961 1.00 80.38 191 ASN A O 1
ATOM 1473 N N . ASN A 1 192 ? 14.004 1.636 -25.942 1.00 86.94 192 ASN A N 1
ATOM 1474 C CA . ASN A 1 192 ? 14.796 1.328 -24.746 1.00 86.94 192 ASN A CA 1
ATOM 1475 C C . ASN A 1 192 ? 15.633 2.533 -24.290 1.00 86.94 192 ASN A C 1
ATOM 1477 O O . ASN A 1 192 ? 16.383 3.114 -25.076 1.00 86.94 192 ASN A O 1
ATOM 1481 N N . ALA A 1 193 ? 15.588 2.830 -22.993 1.00 92.81 193 ALA A N 1
ATOM 1482 C CA . ALA A 1 193 ? 16.503 3.738 -22.311 1.00 92.81 193 ALA A CA 1
ATOM 1483 C C . ALA A 1 193 ? 17.426 2.931 -21.390 1.00 92.81 193 ALA A C 1
ATOM 1485 O O . ALA A 1 193 ? 16.953 2.175 -20.542 1.00 92.81 193 ALA A O 1
ATOM 1486 N N . VAL A 1 194 ? 18.742 3.064 -21.547 1.00 94.69 194 VAL A N 1
ATOM 1487 C CA . VAL A 1 194 ? 19.708 2.262 -20.784 1.00 94.69 194 VAL A CA 1
ATOM 1488 C C . VAL A 1 194 ? 20.457 3.115 -19.772 1.00 94.69 194 VAL A C 1
ATOM 1490 O O . VAL A 1 194 ? 21.070 4.111 -20.140 1.00 94.69 194 VAL A O 1
ATOM 1493 N N . ILE A 1 195 ? 20.489 2.664 -18.521 1.00 97.81 195 ILE A N 1
ATOM 1494 C CA . ILE A 1 195 ? 21.399 3.156 -17.482 1.00 97.81 195 ILE A CA 1
ATOM 1495 C C . ILE A 1 195 ? 22.524 2.123 -17.348 1.00 97.81 195 ILE A C 1
ATOM 1497 O O . ILE A 1 195 ? 22.301 1.005 -16.879 1.00 97.81 195 ILE A O 1
ATOM 1501 N N . SER A 1 196 ? 23.724 2.462 -17.817 1.00 96.94 196 SER A N 1
ATOM 1502 C CA . SER A 1 196 ? 24.871 1.555 -17.931 1.00 96.94 196 SER A CA 1
ATOM 1503 C C . SER A 1 196 ? 25.961 1.929 -16.927 1.00 96.94 196 SER A C 1
ATOM 1505 O O . SER A 1 196 ? 26.686 2.906 -17.107 1.00 96.94 196 SER A O 1
ATOM 1507 N N . PHE A 1 197 ? 26.089 1.131 -15.870 1.00 97.00 197 PHE A N 1
ATOM 1508 C CA . PHE A 1 197 ? 27.136 1.266 -14.862 1.00 97.00 197 PHE A CA 1
ATOM 1509 C C . PHE A 1 197 ? 28.442 0.634 -15.349 1.00 97.00 197 PHE A C 1
ATOM 1511 O O . PHE A 1 197 ? 28.453 -0.515 -15.810 1.00 97.00 197 PHE A O 1
ATOM 1518 N N . TYR A 1 198 ? 29.552 1.354 -15.195 1.00 94.94 198 TYR A N 1
ATOM 1519 C CA . TYR A 1 198 ? 30.889 0.868 -15.535 1.00 94.94 198 TYR A CA 1
ATOM 1520 C C . TYR A 1 198 ? 31.926 1.263 -14.483 1.00 94.94 198 TYR A C 1
ATOM 1522 O O . TYR A 1 198 ? 31.782 2.270 -13.795 1.00 94.94 198 TYR A O 1
ATOM 1530 N N . ASP A 1 199 ? 32.998 0.476 -14.398 1.00 92.31 199 ASP A N 1
ATOM 1531 C CA . ASP A 1 199 ? 34.129 0.758 -13.516 1.00 92.31 199 ASP A CA 1
ATOM 1532 C C . ASP A 1 199 ? 35.072 1.780 -14.192 1.00 92.31 199 ASP A C 1
ATOM 1534 O O . ASP A 1 199 ? 35.697 1.459 -15.218 1.00 92.31 199 ASP A O 1
ATOM 1538 N N . PRO A 1 200 ? 35.201 3.009 -13.652 1.00 92.69 200 PRO A N 1
ATOM 1539 C CA . PRO A 1 200 ? 36.038 4.048 -14.241 1.00 92.69 200 PRO A CA 1
ATOM 1540 C C . PRO A 1 200 ? 37.536 3.719 -14.166 1.00 92.69 200 PRO A C 1
ATOM 1542 O O . PRO A 1 200 ? 38.291 4.101 -15.063 1.00 92.69 200 PRO A O 1
ATOM 1545 N N . ASN A 1 201 ? 37.988 2.976 -13.151 1.00 90.25 201 ASN A N 1
ATOM 1546 C CA . ASN A 1 201 ? 39.386 2.568 -13.023 1.00 90.25 201 ASN A CA 1
ATOM 1547 C C . ASN A 1 201 ? 39.759 1.552 -14.101 1.00 90.25 201 ASN A C 1
ATOM 1549 O O . ASN A 1 201 ? 40.819 1.681 -14.720 1.00 90.25 201 ASN A O 1
ATOM 1553 N N . ARG A 1 202 ? 38.885 0.574 -14.369 1.00 89.50 202 ARG A N 1
ATOM 1554 C CA . ARG A 1 202 ? 39.076 -0.364 -15.486 1.00 89.50 202 ARG A CA 1
ATOM 1555 C C . ARG A 1 202 ? 39.041 0.362 -16.822 1.00 89.50 202 ARG A C 1
ATOM 1557 O O . ARG A 1 202 ? 39.930 0.143 -17.635 1.00 89.50 202 ARG A O 1
ATOM 1564 N N . TYR A 1 203 ? 38.085 1.265 -17.024 1.00 90.75 203 TYR A N 1
ATOM 1565 C CA . TYR A 1 203 ? 37.976 2.035 -18.263 1.00 90.75 203 TYR A CA 1
ATOM 1566 C C . TYR A 1 203 ? 39.215 2.889 -18.565 1.00 90.75 203 TYR A C 1
ATOM 1568 O O . TYR A 1 203 ? 39.666 2.938 -19.707 1.00 90.75 203 TYR A O 1
ATOM 1576 N N . ASN A 1 204 ? 39.805 3.519 -17.548 1.00 90.50 204 ASN A N 1
ATOM 1577 C CA . ASN A 1 204 ? 40.967 4.385 -17.740 1.00 90.50 204 ASN A CA 1
ATOM 1578 C C . ASN A 1 204 ? 42.295 3.618 -17.878 1.00 90.50 204 ASN A C 1
ATOM 1580 O O . ASN A 1 204 ? 43.212 4.110 -18.537 1.00 90.50 204 ASN A O 1
ATOM 1584 N N . ASN A 1 205 ? 42.421 2.435 -17.262 1.00 91.56 205 ASN A N 1
ATOM 1585 C CA . ASN A 1 205 ? 43.709 1.737 -17.138 1.00 91.56 205 ASN A CA 1
ATOM 1586 C C . ASN A 1 205 ? 43.818 0.438 -17.956 1.00 91.56 205 ASN A C 1
ATOM 1588 O O . ASN A 1 205 ? 44.927 0.052 -18.334 1.00 91.56 205 ASN A O 1
ATOM 1592 N N . ASP A 1 206 ? 42.707 -0.243 -18.250 1.00 91.50 206 ASP A N 1
ATOM 1593 C CA . ASP A 1 206 ? 42.694 -1.470 -19.052 1.00 91.50 206 ASP A CA 1
ATOM 1594 C C . ASP A 1 206 ? 42.392 -1.148 -20.520 1.00 91.50 206 ASP A C 1
ATOM 1596 O O . ASP A 1 206 ? 41.260 -0.868 -20.906 1.00 91.50 206 ASP A O 1
ATOM 1600 N N . LYS A 1 207 ? 43.415 -1.258 -21.375 1.00 90.19 207 LYS A N 1
ATOM 1601 C CA . LYS A 1 207 ? 43.305 -0.992 -22.821 1.00 90.19 207 LYS A CA 1
ATOM 1602 C C . LYS A 1 207 ? 42.300 -1.894 -23.545 1.00 90.19 207 LYS A C 1
ATOM 1604 O O . LYS A 1 207 ? 41.897 -1.563 -24.661 1.00 90.19 207 LYS A O 1
ATOM 1609 N N . ASN A 1 208 ? 41.936 -3.032 -22.956 1.00 90.00 208 ASN A N 1
ATOM 1610 C CA . ASN A 1 208 ? 40.974 -3.968 -23.528 1.00 90.00 208 ASN A CA 1
ATOM 1611 C C . ASN A 1 208 ? 39.551 -3.746 -22.999 1.00 90.00 208 ASN A C 1
ATOM 1613 O O . ASN A 1 208 ? 38.610 -4.297 -23.570 1.00 90.00 208 ASN A O 1
ATOM 1617 N N . TYR A 1 209 ? 39.373 -2.945 -21.944 1.00 89.75 209 TYR A N 1
ATOM 1618 C CA . TYR A 1 209 ? 38.055 -2.621 -21.415 1.00 89.75 209 TYR A CA 1
ATOM 1619 C C . TYR A 1 209 ? 37.430 -1.484 -22.225 1.00 89.75 209 TYR A C 1
ATOM 1621 O O . TYR A 1 209 ? 37.968 -0.383 -22.311 1.00 89.75 209 TYR A O 1
ATOM 1629 N N . LYS A 1 210 ? 36.266 -1.745 -22.818 1.00 92.12 210 LYS A N 1
ATOM 1630 C CA . LYS A 1 210 ? 35.459 -0.740 -23.519 1.00 92.12 210 LYS A CA 1
ATOM 1631 C C . LYS A 1 210 ? 34.077 -0.667 -22.893 1.00 92.12 210 LYS A C 1
ATOM 1633 O O . LYS A 1 210 ? 33.616 -1.638 -22.294 1.00 92.12 210 LYS A O 1
ATOM 1638 N N . LEU A 1 211 ? 33.422 0.482 -23.028 1.00 93.88 211 LEU A N 1
ATOM 1639 C CA . LEU A 1 211 ? 32.000 0.590 -22.712 1.00 93.88 211 LEU A CA 1
ATOM 1640 C C . LEU A 1 211 ? 31.196 -0.312 -23.654 1.00 93.88 211 LEU A C 1
ATOM 1642 O O . LEU A 1 211 ? 31.618 -0.586 -24.779 1.00 93.88 211 LEU A O 1
ATOM 1646 N N . VAL A 1 212 ? 30.056 -0.789 -23.163 1.00 90.19 212 VAL A N 1
ATOM 1647 C CA . VAL A 1 212 ? 29.145 -1.622 -23.952 1.00 90.19 212 VAL A CA 1
ATOM 1648 C C . VAL A 1 212 ? 28.553 -0.774 -25.075 1.00 90.19 212 VAL A C 1
ATOM 1650 O O . VAL A 1 212 ? 28.132 0.349 -24.825 1.00 90.19 212 VAL A O 1
ATOM 1653 N N . ASP A 1 213 ? 28.519 -1.294 -26.302 1.00 89.88 213 ASP A N 1
ATOM 1654 C CA . ASP A 1 213 ? 27.922 -0.590 -27.442 1.00 89.88 213 ASP A CA 1
ATOM 1655 C C . ASP A 1 213 ? 26.417 -0.875 -27.540 1.00 89.88 213 ASP A C 1
ATOM 1657 O O . ASP A 1 213 ? 25.975 -2.031 -27.600 1.00 89.88 213 ASP A O 1
ATOM 1661 N N . TYR A 1 214 ? 25.646 0.209 -27.576 1.00 88.50 214 TYR A N 1
ATOM 1662 C CA . TYR A 1 214 ? 24.187 0.224 -27.592 1.00 88.50 214 TYR A CA 1
ATOM 1663 C C . TYR A 1 214 ? 23.607 0.838 -28.868 1.00 88.50 214 TYR A C 1
ATOM 1665 O O . TYR A 1 214 ? 22.389 0.960 -28.959 1.00 88.50 214 TYR A O 1
ATOM 1673 N N . SER A 1 215 ? 24.437 1.202 -29.852 1.00 83.06 215 SER A N 1
ATOM 1674 C CA . SER A 1 215 ? 24.032 1.994 -31.026 1.00 83.06 215 SER A CA 1
ATOM 1675 C C . SER A 1 215 ? 22.873 1.389 -31.842 1.00 83.06 215 SER A C 1
ATOM 1677 O O . SER A 1 215 ? 22.151 2.117 -32.513 1.00 83.06 215 SER A O 1
ATOM 1679 N N . GLU A 1 216 ? 22.656 0.071 -31.766 1.00 79.31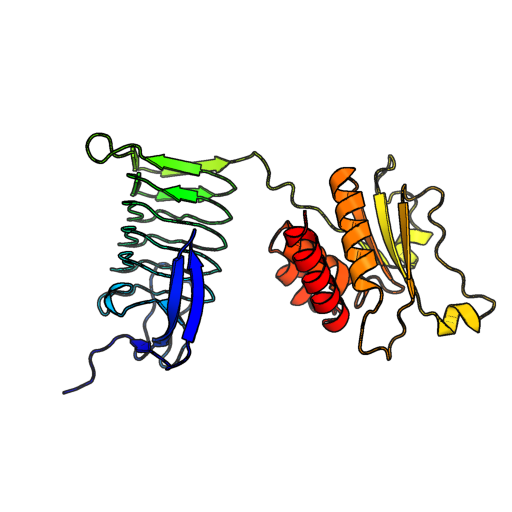 216 GLU A N 1
ATOM 1680 C CA . GLU A 1 216 ? 21.523 -0.625 -32.406 1.00 79.31 216 GLU A CA 1
ATOM 1681 C C . GLU A 1 216 ? 20.511 -1.208 -31.396 1.00 79.31 216 GLU A C 1
ATOM 1683 O O . GLU A 1 216 ? 19.525 -1.830 -31.787 1.00 79.31 216 GLU A O 1
ATOM 1688 N N . LYS A 1 217 ? 20.737 -1.011 -30.091 1.00 79.38 217 LYS A N 1
ATOM 1689 C CA . LYS A 1 217 ? 20.031 -1.690 -28.986 1.00 79.38 217 LYS A CA 1
ATOM 1690 C C . LYS A 1 217 ? 19.207 -0.747 -28.101 1.00 79.38 217 LYS A C 1
ATOM 1692 O O . LYS A 1 217 ? 18.320 -1.225 -27.391 1.00 79.38 217 LYS A O 1
ATOM 1697 N N . ALA A 1 218 ? 19.500 0.554 -28.117 1.00 87.00 218 ALA A N 1
ATOM 1698 C CA . ALA A 1 218 ? 18.834 1.550 -27.282 1.00 87.00 218 ALA A CA 1
ATOM 1699 C C . ALA A 1 218 ? 18.659 2.895 -27.993 1.00 87.00 218 ALA A C 1
ATOM 1701 O O . ALA A 1 218 ? 19.517 3.308 -28.768 1.00 87.00 218 ALA A O 1
ATOM 1702 N N . ASP A 1 219 ? 17.569 3.588 -27.670 1.00 88.25 219 ASP A N 1
ATOM 1703 C CA . ASP A 1 219 ? 17.255 4.929 -28.173 1.00 88.25 219 ASP A CA 1
ATOM 1704 C C . ASP A 1 219 ? 17.990 6.014 -27.387 1.00 88.25 219 ASP A C 1
ATOM 1706 O O . ASP A 1 219 ? 18.308 7.082 -27.911 1.00 88.25 219 ASP A O 1
ATOM 1710 N N . SER A 1 220 ? 18.260 5.741 -26.111 1.00 91.62 220 SER A N 1
ATOM 1711 C CA . SER A 1 220 ? 18.991 6.640 -25.231 1.00 91.62 220 SER A CA 1
ATOM 1712 C C . SER A 1 220 ? 19.812 5.851 -24.222 1.00 91.62 220 SER A C 1
ATOM 1714 O O . SER A 1 220 ? 19.390 4.793 -23.750 1.00 91.62 220 SER A O 1
ATOM 1716 N N . VAL A 1 221 ? 20.996 6.359 -23.887 1.00 94.69 221 VAL A N 1
ATOM 1717 C CA . VAL A 1 221 ? 21.932 5.695 -22.976 1.00 94.69 221 VAL A CA 1
ATOM 1718 C C . VAL A 1 221 ? 22.563 6.718 -22.048 1.00 94.69 221 VAL A C 1
ATOM 1720 O O . VAL A 1 221 ? 23.118 7.718 -22.502 1.00 94.69 221 VAL A O 1
ATOM 1723 N N . LEU A 1 222 ? 22.529 6.421 -20.755 1.00 97.50 222 LEU A N 1
ATOM 1724 C CA . LEU A 1 222 ? 23.248 7.126 -19.709 1.00 97.50 222 LEU A CA 1
ATOM 1725 C C . LEU A 1 222 ? 24.332 6.206 -19.144 1.00 97.50 222 LEU A C 1
ATOM 1727 O O . LEU A 1 222 ? 24.032 5.158 -18.574 1.00 97.50 222 LEU A O 1
ATOM 1731 N N . TYR A 1 223 ? 25.595 6.598 -19.294 1.00 97.50 223 TYR A N 1
ATOM 1732 C CA . TYR A 1 223 ? 26.716 5.887 -18.682 1.00 97.50 223 TYR A CA 1
ATOM 1733 C C . TYR A 1 223 ? 27.024 6.469 -17.306 1.00 97.50 223 TYR A C 1
ATOM 1735 O O . TYR A 1 223 ? 27.261 7.671 -17.183 1.00 97.50 223 TYR A O 1
ATOM 1743 N N . ILE A 1 224 ? 27.059 5.604 -16.295 1.00 97.62 224 ILE A N 1
ATOM 1744 C CA . ILE A 1 224 ? 27.318 5.966 -14.903 1.00 97.62 224 ILE A CA 1
ATOM 1745 C C . ILE A 1 224 ? 28.670 5.383 -14.474 1.00 97.62 224 ILE A C 1
ATOM 1747 O O . ILE A 1 224 ? 28.793 4.155 -14.378 1.00 97.62 224 ILE A O 1
ATOM 1751 N N . PRO A 1 225 ? 29.695 6.221 -14.236 1.00 95.25 225 PRO A N 1
ATOM 1752 C CA . PRO A 1 225 ? 30.929 5.760 -13.622 1.00 95.25 225 PRO A CA 1
ATOM 1753 C C . PRO A 1 225 ? 30.658 5.442 -12.153 1.00 95.25 225 PRO A C 1
ATOM 1755 O O . PRO A 1 225 ? 30.256 6.319 -11.398 1.00 95.25 225 PRO A O 1
ATOM 1758 N N . LEU A 1 226 ? 30.880 4.197 -11.745 1.00 92.25 226 LEU A N 1
ATOM 1759 C CA . LEU A 1 226 ? 30.769 3.815 -10.343 1.00 92.25 226 LEU A CA 1
ATOM 1760 C C . LEU A 1 226 ? 31.756 2.692 -10.045 1.00 92.25 226 LEU A C 1
ATOM 1762 O O . LEU A 1 226 ? 31.611 1.595 -10.589 1.00 92.25 226 LEU A O 1
ATOM 1766 N N . ASP A 1 227 ? 32.764 2.962 -9.221 1.00 85.69 227 ASP A N 1
ATOM 1767 C CA . ASP A 1 227 ? 33.700 1.946 -8.738 1.00 85.69 227 ASP A CA 1
ATOM 1768 C C . ASP A 1 227 ? 33.162 1.198 -7.504 1.00 85.69 227 ASP A C 1
ATOM 1770 O O . ASP A 1 227 ? 32.166 1.591 -6.903 1.00 85.69 227 ASP A O 1
ATOM 1774 N N . ASP A 1 228 ? 33.794 0.073 -7.159 1.00 78.06 228 ASP A N 1
ATOM 1775 C CA . ASP A 1 228 ? 33.340 -0.820 -6.079 1.00 78.06 228 ASP A CA 1
ATOM 1776 C C . ASP A 1 228 ? 33.595 -0.261 -4.661 1.00 78.06 228 ASP A C 1
ATOM 1778 O O . ASP A 1 228 ? 33.175 -0.871 -3.679 1.00 78.06 228 ASP A O 1
ATOM 1782 N N . PHE A 1 229 ? 34.323 0.852 -4.533 1.00 81.88 229 PHE A N 1
ATOM 1783 C CA . PHE A 1 229 ? 34.735 1.445 -3.256 1.00 81.88 229 PHE A CA 1
ATOM 1784 C C . PHE A 1 229 ? 34.037 2.773 -2.953 1.00 81.88 229 PHE A C 1
ATOM 1786 O O . PHE A 1 229 ? 34.182 3.293 -1.843 1.00 81.88 229 PHE A O 1
ATOM 1793 N N . GLN A 1 230 ? 33.308 3.339 -3.914 1.00 81.50 230 GLN A N 1
ATOM 1794 C CA . GLN A 1 230 ? 32.530 4.551 -3.709 1.00 81.50 230 GLN A CA 1
ATOM 1795 C C . GLN A 1 230 ? 31.408 4.316 -2.694 1.00 81.50 230 GLN A C 1
ATOM 1797 O O . GLN A 1 230 ? 30.679 3.330 -2.749 1.00 81.50 230 GLN A O 1
ATOM 1802 N N . THR A 1 231 ? 31.270 5.258 -1.763 1.00 85.12 231 THR A N 1
ATOM 1803 C CA . THR A 1 231 ? 30.238 5.252 -0.714 1.00 85.12 231 THR A CA 1
ATOM 1804 C C . THR A 1 231 ? 29.082 6.202 -1.017 1.00 85.12 231 THR A C 1
ATOM 1806 O O . THR A 1 231 ? 28.184 6.349 -0.197 1.00 85.12 231 THR A O 1
ATOM 1809 N N . GLU A 1 232 ? 29.125 6.873 -2.165 1.00 89.88 232 GLU A N 1
ATOM 1810 C CA . GLU A 1 232 ? 28.142 7.855 -2.618 1.00 89.88 232 GLU A CA 1
ATOM 1811 C C . GLU A 1 232 ? 27.963 7.725 -4.135 1.00 89.88 232 GLU A C 1
ATOM 1813 O O . GLU A 1 232 ? 28.880 7.284 -4.838 1.00 89.88 232 GLU A O 1
ATOM 1818 N N . LEU A 1 233 ? 26.806 8.164 -4.641 1.00 94.81 233 LEU A N 1
ATOM 1819 C CA . LEU A 1 233 ? 26.479 8.200 -6.067 1.00 94.81 233 LEU A CA 1
ATOM 1820 C C . LEU A 1 233 ? 26.196 9.647 -6.516 1.00 94.81 233 LEU A C 1
ATOM 1822 O O . LEU A 1 233 ? 25.035 10.056 -6.570 1.00 94.81 233 LEU A O 1
ATOM 1826 N N . PRO A 1 234 ? 27.232 10.440 -6.857 1.00 93.50 234 PRO A N 1
ATOM 1827 C CA . PRO A 1 234 ? 27.072 11.830 -7.299 1.00 93.50 234 PRO A CA 1
ATOM 1828 C C . PRO A 1 234 ? 26.176 11.993 -8.536 1.00 93.50 234 PRO A C 1
ATOM 1830 O O . PRO A 1 234 ? 25.611 13.056 -8.779 1.00 93.50 234 PRO A O 1
ATOM 1833 N N . GLU A 1 235 ? 26.057 10.948 -9.351 1.00 96.25 235 GLU A N 1
ATOM 1834 C CA . GLU A 1 235 ? 25.248 10.923 -10.564 1.00 96.25 235 GLU A CA 1
ATOM 1835 C C . GLU A 1 235 ? 23.761 10.616 -10.319 1.00 96.25 235 GLU A C 1
ATOM 1837 O O . GLU A 1 235 ? 23.003 10.570 -11.289 1.00 96.25 235 GLU A O 1
ATOM 1842 N N . ALA A 1 236 ? 23.318 10.427 -9.071 1.00 96.81 236 ALA A N 1
ATOM 1843 C CA . ALA A 1 236 ? 21.936 10.061 -8.751 1.00 96.81 236 ALA A CA 1
ATOM 1844 C C . ALA A 1 236 ? 20.897 11.039 -9.335 1.00 96.81 236 ALA A C 1
ATOM 1846 O O . ALA A 1 236 ? 19.925 10.606 -9.951 1.00 96.81 236 ALA A O 1
ATOM 1847 N N . GLU A 1 237 ? 21.145 12.352 -9.265 1.00 96.00 237 GLU A N 1
ATOM 1848 C CA . GLU A 1 237 ? 20.262 13.365 -9.869 1.00 96.00 237 GLU A CA 1
ATOM 1849 C C . GLU A 1 237 ? 20.141 13.205 -11.395 1.00 96.00 237 GLU A C 1
ATOM 1851 O O . GLU A 1 237 ? 19.054 13.328 -11.959 1.00 96.00 237 GLU A O 1
ATOM 1856 N N . LYS A 1 238 ? 21.244 12.862 -12.078 1.00 97.38 238 LYS A N 1
ATOM 1857 C CA . LYS A 1 238 ? 21.238 12.613 -13.531 1.00 97.38 238 LYS A CA 1
ATOM 1858 C C . LYS A 1 238 ? 20.472 11.343 -13.876 1.00 97.38 238 LYS A C 1
ATOM 1860 O O . LYS A 1 238 ? 19.837 11.283 -14.927 1.00 97.38 238 LYS A O 1
ATOM 1865 N N . ILE A 1 239 ? 20.547 10.326 -13.013 1.00 98.06 239 ILE A N 1
ATOM 1866 C CA . ILE A 1 239 ? 19.742 9.112 -13.154 1.00 98.06 239 ILE A CA 1
ATOM 1867 C C . ILE A 1 239 ? 18.263 9.482 -13.053 1.00 98.06 239 ILE A C 1
ATOM 1869 O O . ILE A 1 239 ? 17.507 9.111 -13.945 1.00 98.06 239 ILE A O 1
ATOM 1873 N N . ALA A 1 240 ? 17.861 10.259 -12.045 1.00 96.75 240 ALA A N 1
ATOM 1874 C CA . ALA A 1 240 ? 16.474 10.689 -11.892 1.00 96.75 240 ALA A CA 1
ATOM 1875 C C . ALA A 1 240 ? 15.973 11.479 -13.113 1.00 96.75 240 ALA A C 1
ATOM 1877 O O . ALA A 1 240 ? 14.939 11.132 -13.687 1.00 96.75 240 ALA A O 1
ATOM 1878 N N . GLU A 1 241 ? 16.736 12.472 -13.583 1.00 96.31 241 GLU A N 1
ATOM 1879 C CA . GLU A 1 241 ? 16.402 13.240 -14.790 1.00 96.31 241 GLU A CA 1
ATOM 1880 C C . GLU A 1 241 ? 16.212 12.324 -16.013 1.00 96.31 241 GLU A C 1
ATOM 1882 O O . GLU A 1 241 ? 15.225 12.436 -16.746 1.00 96.31 241 GLU A O 1
ATOM 1887 N N . PHE A 1 242 ? 17.131 11.376 -16.215 1.00 97.38 242 PHE A N 1
ATOM 1888 C CA . PHE A 1 242 ? 17.078 10.427 -17.323 1.00 97.38 242 PHE A CA 1
ATOM 1889 C C . PHE A 1 242 ? 15.895 9.461 -17.226 1.00 97.38 242 PHE A C 1
ATOM 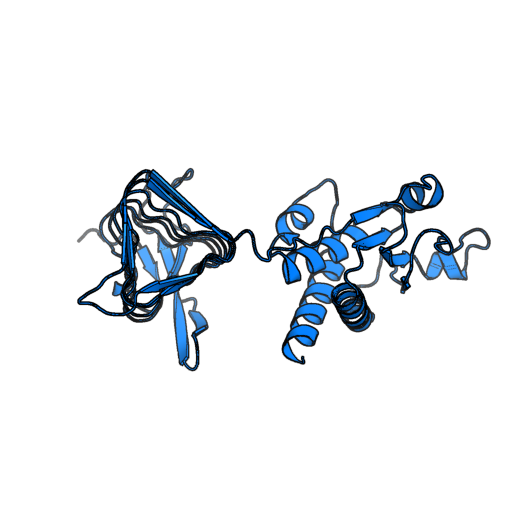1891 O O . PHE A 1 242 ? 15.261 9.162 -18.240 1.00 97.38 242 PHE A O 1
ATOM 1898 N N . VAL A 1 243 ? 15.573 8.996 -16.019 1.00 95.62 243 VAL A N 1
ATOM 1899 C CA . VAL A 1 243 ? 14.405 8.153 -15.757 1.00 95.62 243 VAL A CA 1
ATOM 1900 C C . VAL A 1 243 ? 13.136 8.929 -16.100 1.00 95.62 243 VAL A C 1
ATOM 1902 O O . VAL A 1 243 ? 12.361 8.475 -16.929 1.00 95.62 243 VAL A O 1
ATOM 1905 N N . TYR A 1 244 ? 12.946 10.151 -15.610 1.00 92.12 244 TYR A N 1
ATOM 1906 C CA . TYR A 1 244 ? 11.768 10.944 -15.980 1.00 92.12 244 TYR A CA 1
ATOM 1907 C C . TYR A 1 244 ? 11.715 11.324 -17.470 1.00 92.12 244 TYR A C 1
ATOM 1909 O O . TYR A 1 244 ? 10.629 11.450 -18.042 1.00 92.12 244 TYR A O 1
ATOM 1917 N N . PHE A 1 245 ? 12.863 11.491 -18.133 1.00 92.94 245 PHE A N 1
ATOM 1918 C CA . PHE A 1 245 ? 12.906 11.601 -19.592 1.00 92.94 245 PHE A CA 1
ATOM 1919 C C . PHE A 1 245 ? 12.365 10.325 -20.253 1.00 92.94 245 PHE A C 1
ATOM 1921 O O . PHE A 1 245 ? 11.485 10.415 -21.114 1.00 92.94 245 PHE A O 1
ATOM 1928 N N . ALA A 1 246 ? 12.846 9.152 -19.833 1.00 92.00 246 ALA A N 1
ATOM 1929 C CA . ALA A 1 246 ? 12.400 7.861 -20.343 1.00 92.00 246 ALA A CA 1
ATOM 1930 C C . ALA A 1 246 ? 10.900 7.633 -20.097 1.00 92.00 246 ALA A C 1
ATOM 1932 O O . ALA A 1 246 ? 10.205 7.165 -20.996 1.00 92.00 246 ALA A O 1
ATOM 1933 N N . GLU A 1 247 ? 10.389 8.045 -18.935 1.00 87.94 247 GLU A N 1
ATOM 1934 C CA . GLU A 1 247 ? 8.970 7.982 -18.576 1.00 87.94 247 GLU A CA 1
ATOM 1935 C C . GLU A 1 247 ? 8.127 8.824 -19.543 1.00 87.94 247 GLU A C 1
ATOM 1937 O O . GLU A 1 247 ? 7.201 8.313 -20.172 1.00 87.94 247 GLU A O 1
ATOM 1942 N N . SER A 1 248 ? 8.515 10.088 -19.761 1.00 86.50 248 SER A N 1
ATOM 1943 C CA . SER A 1 248 ? 7.812 11.018 -20.660 1.00 86.50 248 SER A CA 1
ATOM 1944 C C . SER A 1 248 ? 7.769 10.564 -22.126 1.00 86.50 248 SER A C 1
ATOM 1946 O O . SER A 1 248 ? 6.949 11.037 -22.916 1.00 86.50 248 SER A O 1
ATOM 1948 N N . LYS A 1 249 ? 8.690 9.673 -22.504 1.00 87.69 249 LYS A N 1
ATOM 1949 C CA . LYS A 1 249 ? 8.812 9.073 -23.835 1.00 87.69 249 LYS A CA 1
ATOM 1950 C C . LYS A 1 249 ? 8.283 7.643 -23.891 1.00 87.69 249 LYS A C 1
ATOM 1952 O O . LYS A 1 249 ? 8.341 7.032 -24.951 1.00 87.69 249 LYS A O 1
ATOM 1957 N N . GLU A 1 250 ? 7.758 7.134 -22.779 1.00 85.94 250 GLU A N 1
ATOM 1958 C CA . GLU A 1 250 ? 7.264 5.770 -22.630 1.00 85.94 250 GLU A CA 1
ATOM 1959 C C . GLU A 1 250 ? 8.299 4.684 -22.985 1.00 85.94 250 GLU A C 1
ATOM 1961 O O . GLU A 1 250 ? 7.934 3.624 -23.497 1.00 85.94 250 GLU A O 1
ATOM 1966 N N . LEU A 1 251 ? 9.583 4.929 -22.704 1.00 87.62 251 LEU A N 1
ATOM 1967 C CA . LEU A 1 251 ? 10.677 3.994 -22.980 1.00 87.62 251 LEU A CA 1
ATOM 1968 C C . LEU A 1 251 ? 10.742 2.875 -21.926 1.00 87.62 251 LEU A C 1
ATOM 1970 O O . LEU A 1 251 ? 10.490 3.079 -20.740 1.00 87.62 251 LEU A O 1
ATOM 1974 N N . GLN A 1 252 ? 11.144 1.681 -22.344 1.00 88.50 252 GLN A N 1
ATOM 1975 C CA . GLN A 1 252 ? 11.531 0.570 -21.479 1.00 88.50 252 GLN A CA 1
ATOM 1976 C C . GLN A 1 252 ? 12.897 0.868 -20.850 1.00 88.50 252 GLN A C 1
ATOM 1978 O O . GLN A 1 252 ? 13.883 1.037 -21.567 1.00 88.50 252 GLN A O 1
ATOM 1983 N N . ILE A 1 253 ? 12.987 0.889 -19.518 1.00 92.62 253 ILE A N 1
ATOM 1984 C CA . ILE A 1 253 ? 14.280 1.071 -18.851 1.00 92.62 253 ILE A CA 1
ATOM 1985 C C . ILE A 1 253 ? 15.025 -0.257 -18.759 1.00 92.62 253 ILE A C 1
ATOM 1987 O O . ILE A 1 253 ? 14.452 -1.310 -18.452 1.00 92.62 253 ILE A O 1
ATOM 1991 N N . ILE A 1 254 ? 16.328 -0.186 -19.008 1.00 93.12 254 ILE A N 1
ATOM 1992 C CA . ILE A 1 254 ? 17.275 -1.263 -18.769 1.00 93.12 254 ILE A CA 1
ATOM 1993 C C . ILE A 1 254 ? 18.374 -0.732 -17.850 1.00 93.12 254 ILE A C 1
ATOM 1995 O O . ILE A 1 254 ? 19.132 0.158 -18.230 1.00 93.12 254 ILE A O 1
ATOM 1999 N N . CYS A 1 255 ? 18.504 -1.322 -16.668 1.00 95.75 255 CYS A N 1
ATOM 2000 C CA . CYS A 1 255 ? 19.648 -1.104 -15.794 1.00 95.75 255 CYS A CA 1
ATOM 2001 C C . CYS A 1 255 ? 20.695 -2.177 -16.089 1.00 95.75 255 CYS A C 1
ATOM 2003 O O . CYS A 1 255 ? 20.426 -3.377 -15.992 1.00 95.75 255 CYS A O 1
ATOM 2005 N N . GLN A 1 256 ? 21.905 -1.760 -16.450 1.00 95.12 256 GLN A N 1
ATOM 2006 C CA . GLN A 1 256 ? 22.981 -2.668 -16.821 1.00 95.12 256 GLN A CA 1
ATOM 2007 C C . GLN A 1 256 ? 24.248 -2.420 -16.009 1.00 95.12 256 GLN A C 1
ATOM 2009 O O . GLN A 1 256 ? 24.670 -1.288 -15.822 1.00 95.12 256 GLN A O 1
ATOM 2014 N N . CYS A 1 257 ? 24.891 -3.501 -15.568 1.00 93.88 257 CYS A N 1
ATOM 2015 C CA . CYS A 1 257 ? 26.267 -3.493 -15.062 1.00 93.88 257 CYS A CA 1
ATOM 2016 C C . CYS A 1 257 ? 27.009 -4.751 -15.552 1.00 93.88 257 CYS A C 1
ATOM 2018 O O . CYS A 1 257 ? 26.460 -5.546 -16.322 1.00 93.88 257 CYS A O 1
ATOM 2020 N N . GLU A 1 258 ? 28.260 -4.959 -15.133 1.00 90.69 258 GLU A N 1
ATOM 2021 C CA . GLU A 1 258 ? 29.075 -6.094 -15.592 1.00 90.69 258 GLU A CA 1
ATOM 2022 C C . GLU A 1 258 ? 28.368 -7.451 -15.388 1.00 90.69 258 GLU A C 1
ATOM 2024 O O . GLU A 1 258 ? 28.240 -8.231 -16.335 1.00 90.69 258 GLU A O 1
ATOM 2029 N N . SER A 1 259 ? 27.847 -7.706 -14.183 1.00 88.19 259 SER A N 1
ATOM 2030 C CA . SER A 1 259 ? 27.236 -8.984 -13.787 1.00 88.19 259 SER A CA 1
ATOM 2031 C C . SER A 1 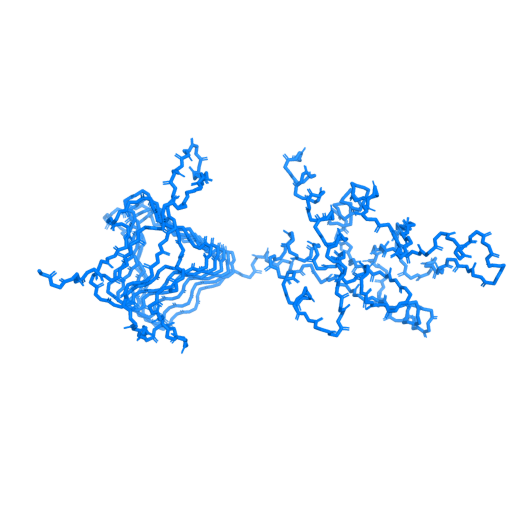259 ? 25.707 -9.025 -13.884 1.00 88.19 259 SER A C 1
ATOM 2033 O O . SER A 1 259 ? 25.143 -10.117 -13.847 1.00 88.19 259 SER A O 1
ATOM 2035 N N . GLY A 1 260 ? 25.029 -7.883 -14.050 1.00 85.50 260 GLY A N 1
ATOM 2036 C CA . GLY A 1 260 ? 23.560 -7.801 -13.981 1.00 85.50 260 GLY A CA 1
ATOM 2037 C C . GLY A 1 260 ? 23.021 -8.037 -12.568 1.00 85.50 260 GLY A C 1
ATOM 2038 O O . GLY A 1 260 ? 21.983 -8.666 -12.383 1.00 85.50 260 GLY A O 1
ATOM 2039 N N . GLN A 1 261 ? 23.794 -7.603 -11.578 1.00 88.88 261 GLN A N 1
ATOM 2040 C CA . GLN A 1 261 ? 23.533 -7.679 -10.140 1.00 88.88 261 GLN A CA 1
ATOM 2041 C C . GLN A 1 261 ? 23.994 -6.358 -9.496 1.00 88.88 261 GLN A C 1
ATOM 2043 O O . GLN A 1 261 ? 24.458 -5.455 -10.207 1.00 88.88 261 GLN A O 1
ATOM 2048 N N . ASN A 1 262 ? 23.915 -6.238 -8.168 1.00 91.88 262 ASN A N 1
ATOM 2049 C CA . ASN A 1 262 ? 24.548 -5.155 -7.411 1.00 91.88 262 ASN A CA 1
ATOM 2050 C C . ASN A 1 262 ? 24.082 -3.770 -7.911 1.00 91.88 262 ASN A C 1
ATOM 2052 O O . ASN A 1 262 ? 22.878 -3.531 -7.883 1.00 91.88 262 ASN A O 1
ATOM 2056 N N . ARG A 1 263 ? 24.956 -2.896 -8.430 1.00 95.00 263 ARG A N 1
ATOM 2057 C CA . ARG A 1 263 ? 24.623 -1.551 -8.961 1.00 95.00 263 ARG A CA 1
ATOM 2058 C C . ARG A 1 263 ? 23.368 -1.501 -9.841 1.00 95.00 263 ARG A C 1
ATOM 2060 O O . ARG A 1 263 ? 22.443 -0.737 -9.586 1.00 95.00 263 ARG A O 1
ATOM 2067 N N . SER A 1 264 ? 23.309 -2.358 -10.863 1.00 95.12 264 SER A N 1
ATOM 2068 C CA . SER A 1 264 ? 22.162 -2.395 -11.787 1.00 95.12 264 SER A CA 1
ATOM 2069 C C . SER A 1 264 ? 20.865 -2.837 -11.110 1.00 95.12 264 SER A C 1
ATOM 2071 O O . SER A 1 264 ? 19.795 -2.358 -11.474 1.00 95.12 264 SER A O 1
ATOM 2073 N N . ALA A 1 265 ? 20.960 -3.717 -10.111 1.00 94.62 265 ALA A N 1
ATOM 2074 C CA . ALA A 1 265 ? 19.810 -4.186 -9.359 1.00 94.62 265 ALA A CA 1
ATOM 2075 C C . ALA A 1 265 ? 19.345 -3.165 -8.315 1.00 94.62 265 ALA A C 1
ATOM 2077 O O . ALA A 1 265 ? 18.144 -2.982 -8.184 1.00 94.62 265 ALA A O 1
ATOM 2078 N N . GLY A 1 266 ? 20.266 -2.470 -7.637 1.00 96.00 266 GLY A N 1
ATOM 2079 C CA . GLY A 1 266 ? 19.938 -1.383 -6.707 1.00 96.00 266 GLY A CA 1
ATOM 2080 C C . GLY A 1 266 ? 19.216 -0.243 -7.422 1.00 96.00 266 GLY A C 1
ATOM 2081 O O . GLY A 1 266 ? 18.137 0.165 -7.010 1.00 96.00 266 GLY A O 1
ATOM 2082 N N . CYS A 1 267 ? 19.737 0.177 -8.579 1.00 97.44 267 CYS A N 1
ATOM 2083 C CA . CYS A 1 267 ? 19.095 1.196 -9.409 1.00 97.44 267 CYS A CA 1
ATOM 2084 C C . CYS A 1 267 ? 17.716 0.749 -9.924 1.00 97.44 267 CYS A C 1
ATOM 2086 O O . CYS A 1 267 ? 16.755 1.509 -9.853 1.00 97.44 267 CYS A O 1
ATOM 2088 N N . ALA A 1 268 ? 17.587 -0.493 -10.409 1.00 95.75 268 ALA A N 1
ATOM 2089 C CA . ALA A 1 268 ? 16.295 -1.020 -10.849 1.00 95.75 268 ALA A CA 1
ATOM 2090 C C . ALA A 1 268 ? 15.281 -1.129 -9.702 1.00 95.75 268 ALA A C 1
ATOM 2092 O O . ALA A 1 268 ? 14.123 -0.771 -9.890 1.00 95.75 268 ALA A O 1
ATOM 2093 N N . ALA A 1 269 ? 15.713 -1.591 -8.526 1.00 94.31 269 ALA A N 1
ATOM 2094 C CA . ALA A 1 269 ? 14.879 -1.658 -7.334 1.00 94.31 269 ALA A CA 1
ATOM 2095 C C . ALA A 1 269 ? 14.365 -0.265 -6.948 1.00 94.31 269 ALA A C 1
ATOM 2097 O O . ALA A 1 269 ? 13.173 -0.128 -6.716 1.00 94.31 269 ALA A O 1
ATOM 2098 N N . ALA A 1 270 ? 15.214 0.766 -6.979 1.00 95.94 270 ALA A N 1
ATOM 2099 C CA . ALA A 1 270 ? 14.818 2.138 -6.653 1.00 95.94 270 ALA A CA 1
ATOM 2100 C C . ALA A 1 270 ? 13.773 2.691 -7.628 1.00 95.94 270 ALA A C 1
ATOM 2102 O O . ALA A 1 270 ? 12.765 3.254 -7.215 1.00 95.94 270 ALA A O 1
ATOM 2103 N N . ILE A 1 271 ? 13.970 2.474 -8.933 1.00 94.75 271 ILE A N 1
ATOM 2104 C CA . ILE A 1 271 ? 13.001 2.892 -9.957 1.00 94.75 271 ILE A CA 1
ATOM 2105 C C . ILE A 1 271 ? 11.667 2.156 -9.761 1.00 94.75 271 ILE A C 1
ATOM 2107 O O . ILE A 1 271 ? 10.604 2.768 -9.823 1.00 94.75 271 ILE A O 1
ATOM 2111 N N . LEU A 1 272 ? 11.699 0.844 -9.511 1.00 90.69 272 LEU A N 1
ATOM 2112 C CA . LEU A 1 272 ? 10.481 0.073 -9.254 1.00 90.69 272 LEU A CA 1
ATOM 2113 C C . LEU A 1 272 ? 9.803 0.470 -7.944 1.00 90.69 272 LEU A C 1
ATOM 2115 O O . LEU A 1 272 ? 8.578 0.440 -7.884 1.00 90.69 272 LEU A O 1
ATOM 2119 N N . GLU A 1 273 ? 10.558 0.837 -6.914 1.00 90.06 273 GLU A N 1
ATOM 2120 C CA . GLU A 1 273 ? 9.980 1.347 -5.675 1.00 90.06 273 GLU A CA 1
ATOM 2121 C C . GLU A 1 273 ? 9.262 2.669 -5.924 1.00 90.06 273 GLU A C 1
ATOM 2123 O O . GLU A 1 273 ? 8.078 2.795 -5.627 1.00 90.06 273 GLU A O 1
ATOM 2128 N N . HIS A 1 274 ? 9.934 3.608 -6.586 1.00 90.12 274 HIS A N 1
ATOM 2129 C CA . HIS A 1 274 ? 9.386 4.931 -6.866 1.00 90.12 274 HIS A CA 1
ATOM 2130 C C . HIS A 1 274 ? 8.103 4.886 -7.708 1.00 90.12 274 HIS A C 1
ATOM 2132 O O . HIS A 1 274 ? 7.104 5.522 -7.379 1.00 90.12 274 HIS A O 1
ATOM 2138 N N . PHE A 1 275 ? 8.109 4.129 -8.811 1.00 85.12 275 PHE A N 1
ATOM 2139 C CA . PHE A 1 275 ? 6.983 4.125 -9.755 1.00 85.12 275 PHE A CA 1
ATOM 2140 C C . PHE A 1 275 ? 5.922 3.063 -9.449 1.00 85.12 275 PHE A C 1
ATOM 2142 O O . PHE A 1 275 ? 4.749 3.259 -9.776 1.00 85.12 275 PHE A O 1
ATOM 2149 N N . ASN A 1 276 ? 6.312 1.936 -8.846 1.00 82.94 276 ASN A N 1
ATOM 2150 C CA . ASN A 1 276 ? 5.429 0.784 -8.658 1.00 82.94 276 ASN A CA 1
ATOM 2151 C C . ASN A 1 276 ? 5.264 0.353 -7.189 1.00 82.94 276 ASN A C 1
ATOM 2153 O O . ASN A 1 276 ? 4.447 -0.540 -6.959 1.00 82.94 276 ASN A O 1
ATOM 2157 N N . HIS A 1 277 ? 6.011 0.924 -6.232 1.00 79.94 277 HIS A N 1
ATOM 2158 C CA . HIS A 1 277 ? 6.128 0.443 -4.842 1.00 79.94 277 HIS A CA 1
ATOM 2159 C C . HIS A 1 277 ? 6.411 -1.062 -4.772 1.00 79.94 277 HIS A C 1
ATOM 2161 O O . HIS A 1 277 ? 5.750 -1.821 -4.067 1.00 79.94 277 HIS A O 1
ATOM 2167 N N . SER A 1 278 ? 7.309 -1.523 -5.646 1.00 81.94 278 SER A N 1
ATOM 2168 C CA . SER A 1 278 ? 7.641 -2.940 -5.791 1.00 81.94 278 SER A CA 1
ATOM 2169 C C . SER A 1 278 ? 9.148 -3.187 -5.865 1.00 81.94 278 SER A C 1
ATOM 2171 O O . SER A 1 278 ? 9.578 -4.186 -6.453 1.00 81.94 278 SER A O 1
ATOM 2173 N N . GLY A 1 279 ? 9.958 -2.264 -5.346 1.00 80.88 279 GLY A N 1
ATOM 2174 C CA . GLY A 1 279 ? 11.413 -2.382 -5.311 1.00 80.88 279 GLY A CA 1
ATOM 2175 C C . GLY A 1 279 ? 11.876 -3.483 -4.366 1.00 80.88 279 GLY A C 1
ATOM 2176 O O . GLY A 1 279 ? 12.830 -4.200 -4.686 1.00 80.88 279 GLY A O 1
ATOM 2177 N N . ASP A 1 280 ? 11.130 -3.709 -3.281 1.00 80.56 280 ASP A N 1
ATOM 2178 C CA . ASP A 1 280 ? 11.396 -4.739 -2.270 1.00 80.56 280 ASP A CA 1
ATOM 2179 C C . ASP A 1 280 ? 11.553 -6.151 -2.845 1.00 80.56 280 ASP A C 1
ATOM 2181 O O . ASP A 1 280 ? 12.365 -6.940 -2.354 1.00 80.56 280 ASP A O 1
ATOM 2185 N N . PHE A 1 281 ? 10.841 -6.476 -3.932 1.00 77.75 281 PHE A N 1
ATOM 2186 C CA . PHE A 1 281 ? 10.980 -7.770 -4.610 1.00 77.75 281 PHE A CA 1
ATOM 2187 C C . PHE A 1 281 ? 12.401 -8.004 -5.141 1.00 77.75 281 PHE A C 1
ATOM 2189 O O . PHE A 1 281 ? 12.869 -9.142 -5.199 1.00 77.75 281 PHE A O 1
ATOM 2196 N N . ILE A 1 282 ? 13.083 -6.938 -5.560 1.00 81.62 282 ILE A N 1
ATOM 2197 C CA . ILE A 1 282 ? 14.469 -7.001 -6.019 1.00 81.62 282 ILE A CA 1
ATOM 2198 C C . ILE A 1 282 ? 15.410 -6.824 -4.831 1.00 81.62 282 ILE A C 1
ATOM 2200 O O . ILE A 1 282 ? 16.341 -7.621 -4.709 1.00 81.62 282 ILE A O 1
ATOM 2204 N N . LEU A 1 283 ? 15.142 -5.846 -3.955 1.00 81.94 283 LEU A N 1
ATOM 2205 C CA . LEU A 1 283 ? 15.966 -5.509 -2.787 1.00 81.94 283 LEU A CA 1
ATOM 2206 C C . LEU A 1 283 ? 16.208 -6.728 -1.882 1.00 81.94 283 LEU A C 1
ATOM 2208 O O . LEU A 1 283 ? 17.350 -7.049 -1.562 1.00 81.94 283 LEU A O 1
ATOM 2212 N N . ASN A 1 284 ? 15.150 -7.489 -1.588 1.00 77.44 284 ASN A N 1
ATOM 2213 C CA . ASN A 1 284 ? 15.204 -8.667 -0.717 1.00 77.44 284 ASN A CA 1
ATOM 2214 C C . ASN A 1 284 ? 15.621 -9.962 -1.437 1.00 77.44 284 ASN A C 1
ATOM 2216 O O . ASN A 1 284 ? 15.677 -11.038 -0.836 1.00 77.44 284 ASN A O 1
ATOM 2220 N N . ASN A 1 285 ? 15.922 -9.905 -2.737 1.00 77.12 285 ASN A N 1
ATOM 2221 C CA . ASN A 1 285 ? 16.244 -11.090 -3.518 1.00 77.12 285 ASN A CA 1
ATOM 2222 C C . ASN A 1 285 ? 17.755 -11.329 -3.586 1.00 77.12 285 ASN A C 1
ATOM 2224 O O . ASN A 1 285 ? 18.491 -10.703 -4.357 1.00 77.12 285 ASN A O 1
ATOM 2228 N N . HIS A 1 286 ? 18.204 -12.344 -2.845 1.00 78.44 286 HIS A N 1
ATOM 2229 C CA . HIS A 1 286 ? 19.607 -12.757 -2.787 1.00 78.44 286 HIS A CA 1
ATOM 2230 C C . HIS A 1 286 ? 20.228 -13.081 -4.152 1.00 78.44 286 HIS A C 1
ATOM 2232 O O . HIS A 1 286 ? 21.441 -13.057 -4.273 1.00 78.44 286 HIS A O 1
ATOM 2238 N N . ARG A 1 287 ? 19.455 -13.360 -5.208 1.00 78.81 287 ARG A N 1
ATOM 2239 C CA . ARG A 1 287 ? 20.023 -13.563 -6.550 1.00 78.81 287 ARG A CA 1
ATOM 2240 C C . ARG A 1 287 ? 20.624 -12.283 -7.134 1.00 78.81 287 ARG A C 1
ATOM 2242 O O . ARG A 1 287 ? 21.563 -12.365 -7.930 1.00 78.81 287 ARG A O 1
ATOM 2249 N N . TYR A 1 288 ? 20.047 -11.131 -6.810 1.00 84.56 288 TYR A N 1
ATOM 2250 C CA . TYR A 1 288 ? 20.428 -9.850 -7.396 1.00 84.56 288 TYR A CA 1
ATOM 2251 C C . TYR A 1 288 ? 21.481 -9.110 -6.575 1.00 84.56 288 TYR A C 1
ATOM 2253 O O . TYR A 1 288 ? 22.201 -8.299 -7.153 1.00 84.56 288 TYR A O 1
ATOM 2261 N N . HIS A 1 289 ? 21.595 -9.419 -5.277 1.00 88.50 289 HIS A N 1
ATOM 2262 C CA . HIS A 1 289 ? 22.479 -8.740 -4.321 1.00 88.50 289 HIS A CA 1
ATOM 2263 C C . HIS A 1 289 ? 22.524 -7.218 -4.536 1.00 88.50 289 HIS A C 1
ATOM 2265 O O . HIS A 1 289 ? 23.601 -6.705 -4.851 1.00 88.50 289 HIS A O 1
ATOM 2271 N N . PRO A 1 290 ? 21.376 -6.516 -4.491 1.00 91.56 290 PRO A N 1
ATOM 2272 C CA . PRO A 1 290 ? 21.305 -5.112 -4.883 1.00 91.56 290 PRO A CA 1
ATOM 2273 C C . PRO A 1 290 ? 22.211 -4.245 -4.018 1.00 91.56 290 PRO A C 1
ATOM 2275 O O . PRO A 1 290 ? 22.373 -4.495 -2.828 1.00 91.56 290 PRO A O 1
ATOM 2278 N N . ASP A 1 291 ? 22.828 -3.247 -4.639 1.00 93.25 291 ASP A N 1
ATOM 2279 C CA . ASP A 1 291 ? 23.633 -2.278 -3.908 1.00 93.25 291 ASP A CA 1
ATOM 2280 C C . ASP A 1 291 ? 22.699 -1.279 -3.212 1.00 93.25 291 ASP A C 1
ATOM 2282 O O . ASP A 1 291 ? 22.014 -0.503 -3.883 1.00 93.25 291 ASP A O 1
ATOM 2286 N N . GLU A 1 292 ? 22.637 -1.339 -1.879 1.00 93.00 292 GLU A N 1
ATOM 2287 C CA . GLU A 1 292 ? 21.766 -0.477 -1.072 1.00 93.00 292 GLU A CA 1
ATOM 2288 C C . GLU A 1 292 ? 22.132 1.005 -1.201 1.00 93.00 292 GLU A C 1
ATOM 2290 O O . GLU A 1 292 ? 21.238 1.847 -1.226 1.00 93.00 292 GLU A O 1
ATOM 2295 N N . MET A 1 293 ? 23.419 1.340 -1.348 1.00 94.44 293 MET A N 1
ATOM 2296 C CA . MET A 1 293 ? 23.838 2.732 -1.526 1.00 94.44 293 MET A CA 1
ATOM 2297 C C . MET A 1 293 ? 23.282 3.282 -2.840 1.00 94.44 293 MET A C 1
ATOM 2299 O O . MET A 1 293 ? 22.708 4.370 -2.860 1.00 94.44 293 MET A O 1
ATOM 2303 N N . VAL A 1 294 ? 23.364 2.500 -3.922 1.00 96.50 294 VAL A N 1
ATOM 2304 C CA . VAL A 1 294 ? 22.753 2.875 -5.206 1.00 96.50 294 VAL A CA 1
ATOM 2305 C C . VAL A 1 294 ? 21.232 2.953 -5.098 1.00 96.50 294 VAL A C 1
ATOM 2307 O O . VAL A 1 294 ? 20.640 3.857 -5.680 1.00 96.50 294 VAL A O 1
ATOM 2310 N N . TYR A 1 295 ? 20.600 2.024 -4.376 1.00 96.19 295 TYR A N 1
ATOM 2311 C CA . TYR A 1 295 ? 19.151 2.019 -4.179 1.00 96.19 295 TYR A CA 1
ATOM 2312 C C . TYR A 1 295 ? 18.664 3.317 -3.527 1.00 96.19 295 TYR A C 1
ATOM 2314 O O . TYR A 1 295 ? 17.891 4.047 -4.143 1.00 96.19 295 TYR A O 1
ATOM 2322 N N . TYR A 1 296 ? 19.158 3.636 -2.328 1.00 95.62 296 TYR A N 1
ATOM 2323 C CA . TYR A 1 296 ? 18.696 4.810 -1.589 1.00 95.62 296 TYR A CA 1
ATOM 2324 C C . TYR A 1 296 ? 19.067 6.111 -2.302 1.00 95.62 296 TYR A C 1
ATOM 2326 O O . TYR A 1 296 ? 18.215 6.974 -2.459 1.00 95.62 296 TYR A O 1
ATOM 2334 N N . ALA A 1 297 ? 20.287 6.225 -2.845 1.00 96.94 297 ALA A N 1
ATOM 2335 C CA . ALA A 1 297 ? 20.689 7.438 -3.556 1.00 96.94 297 ALA A CA 1
ATOM 2336 C C . ALA A 1 297 ? 19.811 7.719 -4.788 1.00 96.94 297 ALA A C 1
ATOM 2338 O O . ALA A 1 297 ? 19.453 8.867 -5.046 1.00 96.94 297 ALA A O 1
ATOM 2339 N N . VAL A 1 298 ? 19.457 6.683 -5.561 1.00 97.81 298 VAL A N 1
ATOM 2340 C CA . VAL A 1 298 ? 18.574 6.837 -6.728 1.00 97.81 298 VAL A CA 1
ATOM 2341 C C . VAL A 1 298 ? 17.132 7.109 -6.299 1.00 97.81 298 VAL A C 1
ATOM 2343 O O . VAL A 1 298 ? 16.487 7.944 -6.928 1.00 97.81 298 VAL A O 1
ATOM 2346 N N . LEU A 1 299 ? 16.631 6.434 -5.261 1.00 95.31 299 LEU A N 1
ATOM 2347 C CA . LEU A 1 299 ? 15.270 6.634 -4.757 1.00 95.31 299 LEU A CA 1
ATOM 2348 C C . LEU A 1 299 ? 15.078 8.067 -4.246 1.00 95.31 299 LEU A C 1
ATOM 2350 O O . LEU A 1 299 ? 14.203 8.766 -4.750 1.00 95.31 299 LEU A O 1
ATOM 2354 N N . ASP A 1 300 ? 15.970 8.542 -3.374 1.00 95.00 300 ASP A N 1
ATOM 2355 C CA . ASP A 1 300 ? 15.946 9.911 -2.843 1.00 95.00 300 ASP A CA 1
ATOM 2356 C C . ASP A 1 300 ? 15.966 10.952 -3.979 1.00 95.00 300 ASP A C 1
ATOM 2358 O O . ASP A 1 300 ? 15.233 11.943 -3.960 1.00 95.00 300 ASP A O 1
ATOM 2362 N N . ALA A 1 301 ? 16.785 10.721 -5.015 1.00 95.94 301 ALA A N 1
ATOM 2363 C CA . ALA A 1 301 ? 16.857 11.606 -6.176 1.00 95.94 301 ALA A CA 1
ATOM 2364 C C . ALA A 1 301 ? 15.571 11.587 -7.026 1.00 95.94 301 ALA A C 1
ATOM 2366 O O . ALA A 1 301 ? 15.167 12.628 -7.549 1.00 95.94 301 ALA A O 1
ATOM 2367 N N . LEU A 1 302 ? 14.923 10.427 -7.185 1.00 94.38 302 LEU A N 1
ATOM 2368 C CA . LEU A 1 302 ? 13.660 10.288 -7.920 1.00 94.38 302 LEU A CA 1
ATOM 2369 C C . LEU A 1 302 ? 12.491 10.965 -7.195 1.00 94.38 302 LEU A C 1
ATOM 2371 O O . LEU A 1 302 ? 11.677 11.627 -7.852 1.00 94.38 302 LEU A O 1
ATOM 2375 N N . GLU A 1 303 ? 12.434 10.834 -5.869 1.00 89.56 303 GLU A N 1
ATOM 2376 C CA . GLU A 1 303 ? 11.455 11.497 -5.003 1.00 89.56 303 GLU A CA 1
ATOM 2377 C C . GLU A 1 303 ? 11.626 13.018 -5.068 1.00 89.56 303 GLU A C 1
ATOM 2379 O O . GLU A 1 303 ? 10.696 13.735 -5.444 1.00 89.56 303 GLU A O 1
ATOM 2384 N N . ALA A 1 304 ? 12.853 13.508 -4.855 1.00 88.62 304 ALA A N 1
ATOM 2385 C CA . ALA A 1 304 ? 13.161 14.934 -4.930 1.00 88.62 304 ALA A CA 1
ATOM 2386 C C . ALA A 1 304 ? 12.856 15.540 -6.313 1.00 88.62 304 ALA A C 1
ATOM 2388 O O . ALA A 1 304 ? 12.414 16.686 -6.411 1.00 88.62 304 ALA A O 1
ATOM 2389 N N . PHE A 1 305 ? 13.085 14.803 -7.404 1.00 85.44 305 PHE A N 1
ATOM 2390 C CA . PHE A 1 305 ? 12.773 15.281 -8.754 1.00 85.44 305 PHE A CA 1
ATOM 2391 C C . PHE A 1 305 ? 11.264 15.274 -9.044 1.00 85.44 305 PHE A C 1
ATOM 2393 O O . PHE A 1 305 ? 10.774 16.158 -9.750 1.00 85.44 305 PHE A O 1
ATOM 2400 N N . GLY A 1 306 ? 10.527 14.300 -8.501 1.00 71.75 306 GLY A N 1
ATOM 2401 C CA . GLY A 1 306 ? 9.072 14.199 -8.632 1.00 71.75 306 GLY A CA 1
ATOM 2402 C C . GLY A 1 306 ? 8.332 15.348 -7.956 1.00 71.75 306 GLY A C 1
ATOM 2403 O O . GLY A 1 306 ? 7.430 15.923 -8.559 1.00 71.75 306 GLY A O 1
ATOM 2404 N N . ASP A 1 307 ? 8.772 15.739 -6.760 1.00 68.31 307 ASP A N 1
ATOM 2405 C CA . ASP A 1 307 ? 8.173 16.835 -5.985 1.00 68.31 307 ASP A CA 1
ATOM 2406 C C . ASP A 1 307 ? 8.364 18.226 -6.622 1.00 68.31 307 ASP A C 1
ATOM 2408 O O . ASP A 1 307 ? 7.640 19.171 -6.304 1.00 68.31 307 ASP A O 1
ATOM 2412 N N . ASN A 1 308 ? 9.340 18.368 -7.524 1.00 58.78 308 ASN A N 1
ATOM 2413 C CA . ASN A 1 308 ? 9.680 19.626 -8.198 1.00 58.78 308 ASN A CA 1
ATOM 2414 C C . ASN A 1 308 ? 8.998 19.815 -9.573 1.00 58.78 308 ASN A C 1
ATOM 2416 O O . ASN A 1 308 ? 9.268 20.815 -10.248 1.00 58.78 308 ASN A O 1
ATOM 2420 N N . LYS A 1 309 ? 8.147 18.877 -10.009 1.00 51.38 309 LYS A N 1
ATOM 2421 C CA . LYS A 1 309 ? 7.389 18.926 -11.274 1.00 51.38 309 LYS A CA 1
ATOM 2422 C C . LYS A 1 309 ? 5.925 19.303 -11.063 1.00 51.38 309 LYS A C 1
ATOM 2424 O O . LYS A 1 309 ? 5.407 20.043 -11.932 1.00 51.38 309 LYS A O 1
#

Radius of gyration: 23.32 Å; chains: 1; bounding box: 73×36×71 Å

Secondary structure (DSSP, 8-state):
-----SEEEEEEEEEEEETTEEEEEEEEEESS-B--TT-SSPBPTT-EEEEESSGGGB-SSSS-EE-TT-EE-TT-EE-TT-EE-TT-EE-TT-EE-TT-EE-TT-EE-TT-EE-TT-EE-TT-EEEESEEE-SEEEEEET-EEEE--STT-EEE-SEEEEEE-SS-----EEEEEHHHHHH-S-SSSS--EEEEEEE-HHHHHH-TT--PPP-TTT-SEEEEEE--TT-S--TTHHHHHHHHHHHHHTTPEEEEEESSSSTHHHHHHHHHHHHHHS--HHHHT-TTT---HHHHHHHHHHHHHHHHT-

pLDDT: mean 89.96, std 10.72, range [48.47, 98.88]

Sequence (309 aa):
MENTAKYEFTGETRIVKNNSSEHEVKRIRALKGFKPPTMLDEVNIGDLGGWIEEENNLSQDGLCWVDENAVVIESAVVKDDAYVCGNAVICENAVICRFGTVDENAFVGGNSIISDKATVFERAKISGYVTIKGNVEVRGLACLIGLNEENRTVIDGDIIIFSSLGIKKWDVKICSRKIIENHSDIGLPQNNAVISFYDPNRYNNDKNYKLVDYSEKADSVLYIPLDDFQTELPEAEKIAEFVYFAESKELQIICQCESGQNRSAGCAAAILEHFNHSGDFILNNHRYHPDEMVYYAVLDALEAFGDNK

Foldseek 3Di:
DPPLFQKDFPPDWDWDDDPPDIAIKTKIFGCAWADQPLDPDIRHHGDIFEIERDPQQEDSDACETHHEHEYGYDLHHEDHRDYEEANEYEDANEYEDAHFYEYHQEYAYAVEYGHAQEYEYDHEYHYHQEYEHANEYEDEPHYHHADHDVRRHYHYYNYYHYDPPDLPQQDEAQDALCRLQVDPPPPPDEQEEEEEEDAVVCVVPPPPDDGRDCPRPYPYYDYAHDHPPDLAGPCLLVLLVSLVVSVVSVGRYYQYYNGSAALSLLLSLLSSCQSPVRSCVSPVDPVRNYHVNNNVSNNVSNVVVVVVD